Protein AF-A0A330GD34-F1 (afdb_monomer_lite)

Foldseek 3Di:
DDPVVVVVVVVVVVVVVVVVVVVVVVVVVVVVVVVVVVVVVVVVVVVVVVVVVVVVVVVVVVVVVVVVVVVVVVVVVVVVVQVVLLVVLVVVLVVLVVLLVLLVVLLVLLLVLLVVLLVLLLVVLVDDDPDDDDPVNVCVSVVVSVVSVVVSVVSLVVNLVSFDPVDPLSVVLNVLSVQLVVLSVCSPVVVHPDRSVVSVVSNVVSSVVNVVSSVVVSVVSVVVSVCSNPDRPVPVVVDDDDPDDDD

pLDDT: mean 84.54, std 13.35, range [36.56, 98.06]

Radius of gyration: 53.12 Å; chains: 1; bounding box: 122×31×152 Å

Sequence (247 aa):
MSPDDVAAIQRIVHDAMQNTEFINKVWIAGAAVVVSVFAALVASFTQMLVARSQRKTQLRLAAQLELQQKQALSEQLSMQELASRRIANANVSAKRQIWIDELRKDIARYLSLWQEICYRWDAIVSEPRTEEISDQALNAFKQPIAEMRLEALELQLRIELRLNMTEVDHQELKNLMKELETSTILFQRTASSLPPADIQKVFGTIKQQLIAKSQKILKDEWERVKKESYADPSVTTSSKPTSRSAA

Structure (mmCIF, N/CA/C/O backbone):
data_AF-A0A330GD34-F1
#
_entry.id   AF-A0A330GD34-F1
#
loop_
_atom_site.group_PDB
_atom_site.id
_atom_site.type_symbol
_atom_site.label_atom_id
_atom_site.label_alt_id
_atom_site.label_comp_id
_atom_site.label_asym_id
_atom_site.label_entity_id
_atom_site.label_seq_id
_atom_site.pdbx_PDB_ins_code
_atom_site.Cartn_x
_atom_site.Cartn_y
_atom_site.Cartn_z
_atom_site.occupancy
_atom_site.B_iso_or_equiv
_atom_site.auth_seq_id
_atom_site.auth_comp_id
_atom_site.auth_asym_id
_atom_site.auth_atom_id
_atom_site.pdbx_PDB_model_num
ATOM 1 N N . MET A 1 1 ? 93.914 13.184 -106.184 1.00 50.25 1 MET A N 1
ATOM 2 C CA . MET A 1 1 ? 92.928 13.614 -105.174 1.00 50.25 1 MET A CA 1
ATOM 3 C C . MET A 1 1 ? 93.363 14.994 -104.725 1.00 50.25 1 MET A C 1
ATOM 5 O O . MET A 1 1 ? 94.496 15.104 -104.266 1.00 50.25 1 MET A O 1
ATOM 9 N N . SER A 1 2 ? 92.574 16.039 -104.989 1.00 55.56 2 SER A N 1
ATOM 10 C CA . SER A 1 2 ? 92.932 17.374 -104.502 1.00 55.56 2 SER A CA 1
ATOM 11 C C . SER A 1 2 ? 92.728 17.419 -102.975 1.00 55.56 2 SER A C 1
ATOM 13 O O . SER A 1 2 ? 91.882 16.679 -102.461 1.00 55.56 2 SER A O 1
ATOM 15 N N . PRO A 1 3 ? 93.503 18.218 -102.221 1.00 63.69 3 PRO A N 1
ATOM 16 C CA . PRO A 1 3 ? 93.334 18.354 -100.770 1.00 63.69 3 PRO A CA 1
ATOM 17 C C . PRO A 1 3 ? 91.914 18.787 -100.371 1.00 63.69 3 PRO A C 1
ATOM 19 O O . PRO A 1 3 ? 91.412 18.381 -99.322 1.00 63.69 3 PRO A O 1
ATOM 22 N N . ASP A 1 4 ? 91.249 19.539 -101.248 1.00 65.38 4 ASP A N 1
ATOM 23 C CA . ASP A 1 4 ? 89.886 20.028 -101.052 1.00 65.38 4 ASP A CA 1
ATOM 24 C C . ASP A 1 4 ? 88.834 18.911 -101.181 1.00 65.38 4 ASP A C 1
ATOM 26 O O . ASP A 1 4 ? 87.856 18.903 -100.432 1.00 65.38 4 ASP A O 1
ATOM 30 N N . ASP A 1 5 ? 89.067 17.903 -102.032 1.00 63.06 5 ASP A N 1
ATOM 31 C CA . ASP A 1 5 ? 88.164 16.748 -102.180 1.00 63.06 5 ASP A CA 1
ATOM 32 C C . ASP A 1 5 ? 88.179 15.847 -100.937 1.00 63.06 5 ASP A C 1
ATOM 34 O O . ASP A 1 5 ? 87.145 15.328 -100.515 1.00 63.06 5 ASP A O 1
ATOM 38 N N . VAL A 1 6 ? 89.351 15.663 -100.318 1.00 69.56 6 VAL A N 1
ATOM 39 C CA . VAL A 1 6 ? 89.493 14.844 -99.100 1.00 69.56 6 VAL A CA 1
ATOM 40 C C . VAL A 1 6 ? 88.831 15.541 -97.910 1.00 69.56 6 VAL A C 1
ATOM 42 O O . VAL A 1 6 ? 88.134 14.889 -97.132 1.00 69.56 6 VAL A O 1
ATOM 45 N N . ALA A 1 7 ? 88.976 16.865 -97.803 1.00 71.75 7 ALA A N 1
ATOM 46 C CA . ALA A 1 7 ? 88.297 17.665 -96.787 1.00 71.75 7 ALA A CA 1
ATOM 47 C C . ALA A 1 7 ? 86.770 17.685 -96.989 1.00 71.75 7 ALA A C 1
ATOM 49 O O . ALA A 1 7 ? 86.020 17.610 -96.013 1.00 71.75 7 ALA A O 1
ATOM 50 N N . ALA A 1 8 ? 86.295 17.731 -98.238 1.00 69.75 8 ALA A N 1
ATOM 51 C CA . ALA A 1 8 ? 84.872 17.641 -98.559 1.00 69.75 8 ALA A CA 1
ATOM 52 C C . ALA A 1 8 ? 84.288 16.268 -98.186 1.00 69.75 8 ALA A C 1
ATOM 54 O O . ALA A 1 8 ? 83.249 16.204 -97.531 1.00 69.75 8 ALA A O 1
ATOM 55 N N . ILE A 1 9 ? 84.978 15.172 -98.516 1.00 69.25 9 ILE A N 1
ATOM 56 C CA . ILE A 1 9 ? 84.548 13.811 -98.157 1.00 69.25 9 ILE A CA 1
ATOM 57 C C . ILE A 1 9 ? 84.565 13.610 -96.636 1.00 69.25 9 ILE A C 1
ATOM 59 O O . ILE A 1 9 ? 83.620 13.048 -96.088 1.00 69.25 9 ILE A O 1
ATOM 63 N N . GLN A 1 10 ? 85.589 14.102 -95.930 1.00 73.06 10 GLN A N 1
ATOM 64 C CA . GLN A 1 10 ? 85.639 14.025 -94.466 1.00 73.06 10 GLN A CA 1
ATOM 65 C C . GLN A 1 10 ? 84.502 14.805 -93.801 1.00 73.06 10 GLN A C 1
ATOM 67 O O . GLN A 1 10 ? 83.922 14.303 -92.842 1.00 73.06 10 GLN A O 1
ATOM 72 N N . ARG A 1 11 ? 84.136 15.984 -94.323 1.00 72.88 11 ARG A N 1
ATOM 73 C CA . ARG A 1 11 ? 82.963 16.733 -93.842 1.00 72.88 11 ARG A CA 1
ATOM 74 C C . ARG A 1 11 ? 81.664 15.982 -94.106 1.00 72.88 11 ARG A C 1
ATOM 76 O O . ARG A 1 11 ? 80.880 15.829 -93.184 1.00 72.88 11 ARG A O 1
ATOM 83 N N . ILE A 1 12 ? 81.477 15.430 -95.306 1.00 72.44 12 ILE A N 1
ATOM 84 C CA . ILE A 1 12 ? 80.273 14.656 -95.652 1.00 72.44 12 ILE A CA 1
ATOM 85 C C . ILE A 1 12 ? 80.133 13.418 -94.759 1.00 72.44 12 ILE A C 1
ATOM 87 O O . ILE A 1 12 ? 79.039 13.120 -94.291 1.00 72.44 12 ILE A O 1
ATOM 91 N N . VAL A 1 13 ? 81.227 12.699 -94.492 1.00 72.62 13 VAL A N 1
ATOM 92 C CA . VAL A 1 13 ? 81.216 11.522 -93.609 1.00 72.62 13 VAL A CA 1
ATOM 93 C C . VAL A 1 13 ? 80.979 11.924 -92.153 1.00 72.62 13 VAL A C 1
ATOM 95 O O . VAL A 1 13 ? 80.220 11.250 -91.460 1.00 72.62 13 VAL A O 1
ATOM 98 N N . HIS A 1 14 ? 81.578 13.021 -91.684 1.00 74.94 14 HIS A N 1
ATOM 99 C CA . HIS A 1 14 ? 81.358 13.525 -90.328 1.00 74.94 14 HIS A CA 1
ATOM 100 C C . HIS A 1 14 ? 79.915 14.007 -90.125 1.00 74.94 14 HIS A C 1
ATOM 102 O O . HIS A 1 14 ? 79.283 13.617 -89.145 1.00 74.94 14 HIS A O 1
ATOM 108 N N . ASP A 1 15 ? 79.363 14.752 -91.085 1.00 71.75 15 ASP A N 1
ATOM 109 C CA . ASP A 1 15 ? 77.968 15.196 -91.091 1.00 71.75 15 ASP A CA 1
ATOM 110 C C . ASP A 1 15 ? 77.010 14.002 -91.191 1.00 71.75 15 ASP A C 1
ATOM 112 O O . ASP A 1 15 ? 75.987 13.968 -90.511 1.00 71.75 15 ASP A O 1
ATOM 116 N N . ALA A 1 16 ? 77.344 12.976 -91.982 1.00 67.75 16 ALA A N 1
ATOM 117 C CA . ALA A 1 16 ? 76.561 11.745 -92.063 1.00 67.75 16 ALA A CA 1
ATOM 118 C C . ALA A 1 16 ? 76.584 10.960 -90.742 1.00 67.75 16 ALA A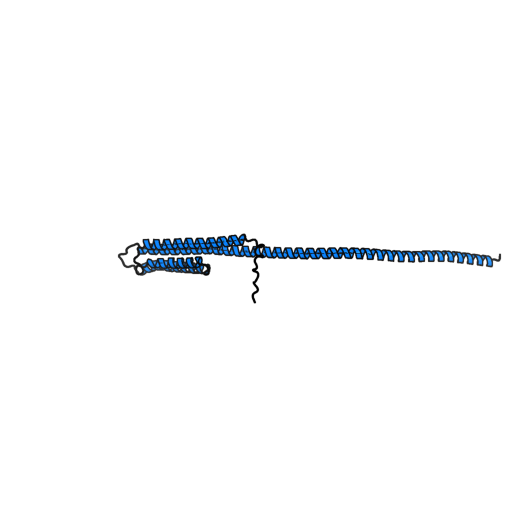 C 1
ATOM 120 O O . ALA A 1 16 ? 75.527 10.524 -90.288 1.00 67.75 16 ALA A O 1
ATOM 121 N N . MET A 1 17 ? 77.749 10.826 -90.094 1.00 70.81 17 MET A N 1
ATOM 122 C CA . MET A 1 17 ? 77.881 10.154 -88.795 1.00 70.81 17 MET A CA 1
ATOM 123 C C . MET A 1 17 ? 77.144 10.912 -87.684 1.00 70.81 17 MET A C 1
ATOM 125 O O . MET A 1 17 ? 76.386 10.298 -86.927 1.00 70.81 17 MET A O 1
ATOM 129 N N . GLN A 1 18 ? 77.295 12.239 -87.617 1.00 73.00 18 GLN A N 1
ATOM 130 C CA . GLN A 1 18 ? 76.560 13.084 -86.672 1.00 73.00 18 GLN A CA 1
ATOM 131 C C . GLN A 1 18 ? 75.051 13.033 -86.921 1.00 73.00 18 GLN A C 1
ATOM 133 O O . GLN A 1 18 ? 74.285 12.914 -85.965 1.00 73.00 18 GLN A O 1
ATOM 138 N N . ASN A 1 19 ? 74.614 13.028 -88.184 1.00 71.69 19 ASN A N 1
ATOM 139 C CA . ASN A 1 19 ? 73.207 12.849 -88.529 1.00 71.69 19 ASN A CA 1
ATOM 140 C C . ASN A 1 19 ? 72.691 11.471 -88.108 1.00 71.69 19 ASN A C 1
ATOM 142 O O . ASN A 1 19 ? 71.609 11.395 -87.536 1.00 71.69 19 ASN A O 1
ATOM 146 N N . THR A 1 20 ? 73.445 10.382 -88.298 1.00 70.69 20 THR A N 1
ATOM 147 C CA . THR A 1 20 ? 73.019 9.054 -87.818 1.00 70.69 20 THR A CA 1
ATOM 148 C C . THR A 1 20 ? 72.949 8.958 -86.295 1.00 70.69 20 THR A C 1
ATOM 150 O O . THR A 1 20 ? 72.000 8.373 -85.773 1.00 70.69 20 THR A O 1
ATOM 153 N N . GLU A 1 21 ? 73.888 9.562 -85.559 1.00 73.75 21 GLU A N 1
ATOM 154 C CA . GLU A 1 21 ? 73.805 9.624 -84.096 1.00 73.75 21 GLU A CA 1
ATOM 155 C C . GLU A 1 21 ? 72.622 10.469 -83.620 1.00 73.75 21 GLU A C 1
ATOM 157 O O . GLU A 1 21 ? 71.934 10.084 -82.673 1.00 73.75 21 GLU A O 1
ATOM 162 N N . PHE A 1 22 ? 72.375 11.610 -84.266 1.00 74.38 22 PHE A N 1
ATOM 163 C CA . PHE A 1 22 ? 71.252 12.483 -83.953 1.00 74.38 22 PHE A CA 1
ATOM 164 C C . PHE A 1 22 ? 69.919 11.783 -84.237 1.00 74.38 22 PHE A C 1
ATOM 166 O O . PHE A 1 22 ? 69.049 11.754 -83.370 1.00 74.38 22 PHE A O 1
ATOM 173 N N . ILE A 1 23 ? 69.787 11.129 -85.395 1.00 74.19 23 ILE A N 1
ATOM 174 C CA . ILE A 1 23 ? 68.599 10.352 -85.772 1.00 74.19 23 ILE A CA 1
ATOM 175 C C . ILE A 1 23 ? 68.354 9.220 -84.772 1.00 74.19 23 ILE A C 1
ATOM 177 O O . ILE A 1 23 ? 67.219 9.044 -84.336 1.00 74.19 23 ILE A O 1
ATOM 181 N N . ASN A 1 24 ? 69.393 8.489 -84.353 1.00 75.75 24 ASN A N 1
ATOM 182 C CA . ASN A 1 24 ? 69.245 7.404 -83.384 1.00 75.75 24 ASN A CA 1
ATOM 183 C C . ASN A 1 24 ? 68.858 7.929 -81.987 1.00 75.75 24 ASN A C 1
ATOM 185 O O . ASN A 1 24 ? 67.937 7.407 -81.362 1.00 75.75 24 ASN A O 1
ATOM 189 N N . LYS A 1 25 ? 69.484 9.018 -81.511 1.00 78.19 25 LYS A N 1
ATOM 190 C CA . LYS A 1 25 ? 69.135 9.664 -80.229 1.00 78.19 25 LYS A CA 1
ATOM 191 C C . LYS A 1 25 ? 67.702 10.205 -80.235 1.00 78.19 25 LYS A C 1
ATOM 193 O O . LYS A 1 25 ? 66.988 10.020 -79.252 1.00 78.19 25 LYS A O 1
ATOM 198 N N . VAL A 1 26 ? 67.259 10.815 -81.337 1.00 79.75 26 VAL A N 1
ATOM 199 C CA . VAL A 1 26 ? 65.884 11.313 -81.508 1.00 79.75 26 VAL A CA 1
ATOM 200 C C . VAL A 1 26 ? 64.879 10.163 -81.580 1.00 79.75 26 VAL A C 1
ATOM 202 O O . VAL A 1 26 ? 63.827 10.252 -80.953 1.00 79.75 26 VAL A O 1
ATOM 205 N N . TRP A 1 27 ? 65.199 9.060 -82.263 1.00 79.50 27 TRP A N 1
ATOM 206 C CA . TRP A 1 27 ? 64.343 7.868 -82.294 1.00 79.50 27 TRP A CA 1
ATOM 207 C C . TRP A 1 27 ? 64.209 7.208 -80.922 1.00 79.50 27 TRP A C 1
ATOM 209 O O . TRP A 1 27 ? 63.098 6.884 -80.511 1.00 79.50 27 TRP A O 1
ATOM 219 N N . ILE A 1 28 ? 65.314 7.044 -80.190 1.00 80.38 28 ILE A N 1
ATOM 220 C CA . ILE A 1 28 ? 65.312 6.478 -78.834 1.00 80.38 28 ILE A CA 1
ATOM 221 C C . ILE A 1 28 ? 64.531 7.389 -77.878 1.00 80.38 28 ILE A C 1
ATOM 223 O O . ILE A 1 28 ? 63.689 6.905 -77.122 1.00 80.38 28 ILE A O 1
ATOM 227 N N . ALA A 1 29 ? 64.755 8.706 -77.937 1.00 78.25 29 ALA A N 1
ATOM 228 C CA . ALA A 1 29 ? 64.016 9.675 -77.132 1.00 78.25 29 ALA A CA 1
ATOM 229 C C . ALA A 1 29 ? 62.517 9.684 -77.483 1.00 78.25 29 ALA A C 1
ATOM 231 O O . ALA A 1 29 ? 61.675 9.655 -76.587 1.00 78.25 29 ALA A O 1
ATOM 232 N N . GLY A 1 30 ? 62.173 9.650 -78.774 1.00 79.06 30 GLY A N 1
ATOM 233 C CA . GLY A 1 30 ? 60.794 9.571 -79.255 1.00 79.06 30 GLY A CA 1
ATOM 234 C C . GLY A 1 30 ? 60.093 8.286 -78.812 1.00 79.06 30 GLY A C 1
ATOM 235 O O . GLY A 1 30 ? 58.983 8.338 -78.285 1.00 79.06 30 GLY A O 1
ATOM 236 N N . ALA A 1 31 ? 60.762 7.137 -78.933 1.00 80.50 31 ALA A N 1
ATOM 237 C CA . ALA A 1 31 ? 60.246 5.853 -78.470 1.00 80.50 31 ALA A CA 1
ATOM 238 C C . ALA A 1 31 ? 60.043 5.830 -76.944 1.00 80.50 31 ALA A C 1
ATOM 240 O O . ALA A 1 31 ? 59.006 5.364 -76.473 1.00 80.50 31 ALA A O 1
ATOM 241 N N . ALA A 1 32 ? 60.977 6.386 -76.164 1.00 80.44 32 ALA A N 1
ATOM 242 C CA . ALA A 1 32 ? 60.859 6.473 -74.708 1.00 80.44 32 ALA A CA 1
ATOM 243 C C . ALA A 1 32 ? 59.668 7.343 -74.263 1.00 80.44 32 ALA A C 1
ATOM 245 O O . ALA A 1 32 ? 58.942 6.975 -73.334 1.00 80.44 32 ALA A O 1
ATOM 246 N N . VAL A 1 33 ? 59.416 8.466 -74.943 1.00 82.81 33 VAL A N 1
ATOM 247 C CA . VAL A 1 33 ? 58.234 9.306 -74.683 1.00 82.81 33 VAL A CA 1
ATOM 248 C C . VAL A 1 33 ? 56.947 8.546 -75.015 1.00 82.81 33 VAL A C 1
ATOM 250 O O . VAL A 1 33 ? 56.025 8.528 -74.206 1.00 82.81 33 VAL A O 1
ATOM 253 N N . VAL A 1 34 ? 56.885 7.845 -76.150 1.00 83.69 34 VAL A N 1
ATOM 254 C CA . VAL A 1 34 ? 55.688 7.071 -76.527 1.00 83.69 34 VAL A CA 1
ATOM 255 C C . VAL A 1 34 ? 55.410 5.940 -75.529 1.00 83.69 34 VAL A C 1
ATOM 257 O O . VAL A 1 34 ? 54.272 5.775 -75.087 1.00 83.69 34 VAL A O 1
ATOM 260 N N . VAL A 1 35 ? 56.439 5.191 -75.119 1.00 84.62 35 VAL A N 1
ATOM 261 C CA . VAL A 1 35 ? 56.301 4.086 -74.155 1.00 84.62 35 VAL A CA 1
ATOM 262 C C . VAL A 1 35 ? 55.905 4.595 -72.769 1.00 84.62 35 VAL A C 1
ATOM 264 O O . VAL A 1 35 ? 55.033 4.004 -72.136 1.00 84.62 35 VAL A O 1
ATOM 267 N N . SER A 1 36 ? 56.491 5.697 -72.296 1.00 83.00 36 SER A N 1
ATOM 268 C CA . SER A 1 36 ? 56.140 6.277 -70.990 1.00 83.00 36 SER A CA 1
ATOM 269 C C . SER A 1 36 ? 54.712 6.828 -70.958 1.00 83.00 36 SER A C 1
ATOM 271 O O . SER A 1 36 ? 53.990 6.578 -69.991 1.00 83.00 36 SER A O 1
ATOM 273 N N . VAL A 1 37 ? 54.259 7.489 -72.029 1.00 86.12 37 VAL A N 1
ATOM 274 C CA . VAL A 1 37 ? 52.866 7.944 -72.165 1.00 86.12 37 VAL A CA 1
ATOM 275 C C . VAL A 1 37 ? 51.908 6.752 -72.194 1.00 86.12 37 VAL A C 1
ATOM 277 O O . VAL A 1 37 ? 50.896 6.756 -71.494 1.00 86.12 37 VAL A O 1
ATOM 280 N N . PHE A 1 38 ? 52.236 5.699 -72.944 1.00 87.81 38 PHE A N 1
ATOM 281 C CA . PHE A 1 38 ? 51.411 4.495 -73.005 1.00 87.81 38 PHE A CA 1
ATOM 282 C C . PHE A 1 38 ? 51.337 3.772 -71.651 1.00 87.81 38 PHE A C 1
ATOM 284 O O . PHE A 1 38 ? 50.249 3.420 -71.193 1.00 87.81 38 PHE A O 1
ATOM 291 N N . ALA A 1 39 ? 52.469 3.614 -70.960 1.00 84.38 39 ALA A N 1
ATOM 292 C CA . ALA A 1 39 ? 52.521 3.031 -69.622 1.00 84.38 39 ALA A CA 1
ATOM 293 C C . ALA A 1 39 ? 51.703 3.850 -68.609 1.00 84.38 39 ALA A C 1
ATOM 295 O O . ALA A 1 39 ? 50.962 3.271 -67.813 1.00 84.38 39 ALA A O 1
ATOM 296 N N . ALA A 1 40 ? 51.770 5.184 -68.673 1.00 85.38 40 ALA A N 1
ATOM 297 C CA . ALA A 1 40 ? 50.971 6.068 -67.828 1.00 85.38 40 ALA A CA 1
ATOM 298 C C . ALA A 1 40 ? 49.461 5.922 -68.091 1.00 85.38 40 ALA A C 1
ATOM 300 O O . ALA A 1 40 ? 48.676 5.871 -67.143 1.00 85.38 40 ALA A O 1
ATOM 301 N N . LEU A 1 41 ? 49.046 5.788 -69.357 1.00 88.31 41 LEU A N 1
ATOM 302 C CA . LEU A 1 41 ? 47.643 5.565 -69.725 1.00 88.31 41 LEU A CA 1
ATOM 303 C C . LEU A 1 41 ? 47.120 4.215 -69.213 1.00 88.31 41 LEU A C 1
ATOM 305 O O . LEU A 1 41 ? 46.039 4.157 -68.624 1.00 88.31 41 LEU A O 1
ATOM 309 N N . VAL A 1 42 ? 47.897 3.139 -69.369 1.00 87.75 42 VAL A N 1
ATOM 310 C CA . VAL A 1 42 ? 47.532 1.800 -68.872 1.00 87.75 42 VAL A CA 1
ATOM 311 C C . VAL A 1 42 ? 47.490 1.772 -67.338 1.00 87.75 42 VAL A C 1
ATOM 313 O O . VAL A 1 42 ? 46.544 1.237 -66.750 1.00 87.75 42 VAL A O 1
ATOM 316 N N . ALA A 1 43 ? 48.463 2.395 -66.669 1.00 84.12 43 ALA A N 1
ATOM 317 C CA . ALA A 1 43 ? 48.486 2.507 -65.212 1.00 84.12 43 ALA A CA 1
ATOM 318 C C . ALA A 1 43 ? 47.282 3.308 -64.684 1.00 84.12 43 ALA A C 1
ATOM 320 O O . ALA A 1 43 ? 46.605 2.872 -63.756 1.00 84.12 43 ALA A O 1
ATOM 321 N N . SER A 1 44 ? 46.944 4.433 -65.317 1.00 87.31 44 SER A N 1
ATOM 322 C CA . SER A 1 44 ? 45.769 5.232 -64.947 1.00 87.31 44 SER A CA 1
ATOM 323 C C . SER A 1 44 ? 44.460 4.457 -65.142 1.00 87.31 44 SER A C 1
ATOM 325 O O . SER A 1 44 ? 43.583 4.470 -64.274 1.00 87.31 44 SER A O 1
ATOM 327 N N . PHE A 1 45 ? 44.338 3.710 -66.243 1.00 88.12 45 PHE A N 1
ATOM 328 C CA . PHE A 1 45 ? 43.147 2.913 -66.532 1.00 88.12 45 PHE A CA 1
ATOM 329 C C . PHE A 1 45 ? 42.958 1.759 -65.536 1.00 88.12 45 PHE A C 1
ATOM 331 O O . PHE A 1 45 ? 41.859 1.549 -65.017 1.00 88.12 45 PHE A O 1
ATOM 338 N N . THR A 1 46 ? 44.036 1.043 -65.208 1.00 83.94 46 THR A N 1
ATOM 339 C CA . THR A 1 46 ? 44.012 -0.032 -64.201 1.00 83.94 46 THR A CA 1
ATOM 340 C C . THR A 1 46 ? 43.694 0.505 -62.805 1.00 83.94 46 THR A C 1
ATOM 342 O O . THR A 1 46 ? 42.823 -0.048 -62.128 1.00 83.94 46 THR A O 1
ATOM 345 N N . GLN A 1 47 ? 44.290 1.633 -62.402 1.00 86.25 47 GLN A N 1
ATOM 346 C CA . GLN A 1 47 ? 43.955 2.324 -61.153 1.00 86.25 47 GLN A CA 1
ATOM 347 C C . GLN A 1 47 ? 42.484 2.757 -61.112 1.00 86.25 47 GLN A C 1
ATOM 349 O O . GLN A 1 47 ? 41.815 2.552 -60.099 1.00 86.25 47 GLN A O 1
ATOM 354 N N . MET A 1 48 ? 41.936 3.281 -62.215 1.00 85.31 48 MET A N 1
ATOM 355 C CA . MET A 1 48 ? 40.524 3.666 -62.297 1.00 85.31 48 MET A CA 1
ATOM 356 C C . MET A 1 48 ? 39.585 2.460 -62.135 1.00 85.31 48 MET A C 1
ATOM 358 O O . MET A 1 48 ? 38.570 2.560 -61.440 1.00 85.31 48 MET A O 1
ATOM 362 N N . LEU A 1 49 ? 39.897 1.319 -62.755 1.00 85.31 49 LEU A N 1
ATOM 363 C CA . LEU A 1 49 ? 39.082 0.106 -62.632 1.00 85.31 49 LEU A CA 1
ATOM 364 C C . LEU A 1 49 ? 39.122 -0.474 -61.213 1.00 85.31 49 LEU A C 1
ATOM 366 O O . LEU A 1 49 ? 38.067 -0.793 -60.655 1.00 85.31 49 LEU A O 1
ATOM 370 N N . VAL A 1 50 ? 40.309 -0.550 -60.605 1.00 87.31 50 VAL A N 1
ATOM 371 C CA . VAL A 1 50 ? 40.474 -1.004 -59.216 1.00 87.31 50 VAL A CA 1
ATOM 372 C C . VAL A 1 50 ? 39.740 -0.066 -58.255 1.00 87.31 50 VAL A C 1
ATOM 374 O O . VAL A 1 50 ? 38.957 -0.542 -57.433 1.00 87.31 50 VAL A O 1
ATOM 377 N N . ALA A 1 51 ? 39.877 1.253 -58.418 1.00 87.25 51 ALA A N 1
ATOM 378 C CA . ALA A 1 51 ? 39.172 2.244 -57.605 1.00 87.25 51 ALA A CA 1
ATOM 379 C C . ALA A 1 51 ? 37.644 2.138 -57.742 1.00 87.25 51 ALA A C 1
ATOM 381 O O . ALA A 1 51 ? 36.919 2.242 -56.753 1.00 87.25 51 ALA A O 1
ATOM 382 N N . ARG A 1 52 ? 37.117 1.875 -58.948 1.00 86.50 52 ARG A N 1
ATOM 383 C CA . ARG A 1 52 ? 35.674 1.645 -59.154 1.00 86.50 52 ARG A CA 1
ATOM 384 C C . ARG A 1 52 ? 35.187 0.367 -58.476 1.00 86.50 52 ARG A C 1
ATOM 386 O O . ARG A 1 52 ? 34.097 0.370 -57.902 1.00 86.50 52 ARG A O 1
ATOM 393 N N . SER A 1 53 ? 35.970 -0.708 -58.541 1.00 85.38 53 SER A N 1
ATOM 394 C CA . SER A 1 53 ? 35.655 -1.967 -57.859 1.00 85.38 53 SER A CA 1
ATOM 395 C C . SER A 1 53 ? 35.645 -1.785 -56.336 1.00 85.38 53 SER A C 1
ATOM 397 O O . SER A 1 53 ? 34.653 -2.103 -55.679 1.00 85.38 53 SER A O 1
ATOM 399 N N . GLN A 1 54 ? 36.688 -1.152 -55.789 1.00 84.44 54 GLN A N 1
ATOM 400 C CA . GLN A 1 54 ? 36.805 -0.826 -54.365 1.00 84.44 54 GLN A CA 1
ATOM 401 C C . GLN A 1 54 ? 35.701 0.121 -53.887 1.00 84.44 54 GLN A C 1
ATOM 403 O O . GLN A 1 54 ? 35.144 -0.068 -52.812 1.00 84.44 54 GLN A O 1
ATOM 408 N N . ARG A 1 55 ? 35.305 1.108 -54.696 1.00 85.81 55 ARG A N 1
ATOM 409 C CA . ARG A 1 55 ? 34.185 1.998 -54.361 1.00 85.81 55 ARG A CA 1
ATOM 410 C C . ARG A 1 55 ? 32.876 1.224 -54.211 1.00 85.81 55 ARG A C 1
ATOM 412 O O . ARG A 1 55 ? 32.102 1.510 -53.305 1.00 85.81 55 ARG A O 1
ATOM 419 N N . LYS A 1 56 ? 32.622 0.223 -55.063 1.00 86.25 56 LYS A N 1
ATOM 420 C CA . LYS A 1 56 ? 31.424 -0.626 -54.939 1.00 86.25 56 LYS A CA 1
ATOM 421 C C . LYS A 1 56 ? 31.445 -1.463 -53.661 1.00 86.25 56 LYS A C 1
ATOM 423 O O . LYS A 1 56 ? 30.403 -1.593 -53.022 1.00 86.25 56 LYS A O 1
ATOM 428 N N . THR A 1 57 ? 32.592 -2.026 -53.280 1.00 85.62 57 THR A N 1
ATOM 429 C CA . THR A 1 57 ? 32.699 -2.803 -52.036 1.00 85.62 57 THR A CA 1
ATOM 430 C C . THR A 1 57 ? 32.595 -1.908 -50.803 1.00 85.62 57 THR A C 1
ATOM 432 O O . THR A 1 57 ? 31.839 -2.238 -49.895 1.00 85.62 57 THR A O 1
ATOM 435 N N . GLN A 1 58 ? 33.236 -0.737 -50.806 1.00 85.12 58 GLN A N 1
ATOM 436 C CA . GLN A 1 58 ? 33.122 0.256 -49.733 1.00 85.12 58 GLN A CA 1
ATOM 437 C C . GLN A 1 58 ? 31.684 0.750 -49.543 1.00 85.12 58 GLN A C 1
ATOM 439 O O . GLN A 1 58 ? 31.223 0.832 -48.411 1.00 85.12 58 GLN A O 1
ATOM 444 N N . LEU A 1 59 ? 30.945 1.014 -50.625 1.00 88.56 59 LEU A N 1
ATOM 445 C CA . LEU A 1 59 ? 29.535 1.414 -50.536 1.00 88.56 59 LEU A CA 1
ATOM 446 C C . LEU A 1 59 ? 28.654 0.312 -49.935 1.00 88.56 59 LEU A C 1
ATOM 448 O O . LEU A 1 59 ? 27.779 0.603 -49.126 1.00 88.56 59 LEU A O 1
ATOM 452 N N . ARG A 1 60 ? 28.889 -0.955 -50.303 1.00 88.81 60 ARG A N 1
ATOM 453 C CA . ARG A 1 60 ? 28.159 -2.092 -49.719 1.00 88.81 60 ARG A CA 1
ATOM 454 C C . ARG A 1 60 ? 28.460 -2.255 -48.232 1.00 88.81 60 ARG A C 1
ATOM 456 O O . ARG A 1 60 ? 27.530 -2.452 -47.460 1.00 88.81 60 ARG A O 1
ATOM 463 N N . LEU A 1 61 ? 29.728 -2.134 -47.842 1.00 89.44 61 LEU A N 1
ATOM 464 C CA . LEU A 1 61 ? 30.134 -2.178 -46.437 1.00 89.44 61 LEU A CA 1
ATOM 465 C C . LEU A 1 61 ? 29.537 -1.008 -45.650 1.00 89.44 61 LEU A C 1
ATOM 467 O O . LEU A 1 61 ? 28.999 -1.223 -44.574 1.00 89.44 61 LEU A O 1
ATOM 471 N N . ALA A 1 62 ? 29.552 0.206 -46.204 1.00 88.75 62 ALA A N 1
ATOM 472 C CA . ALA A 1 62 ? 28.936 1.373 -45.578 1.00 88.75 62 ALA A CA 1
ATOM 473 C C . ALA A 1 62 ? 27.425 1.180 -45.367 1.00 88.75 62 ALA A C 1
ATOM 475 O O . ALA A 1 62 ? 26.929 1.429 -44.274 1.00 88.75 62 ALA A O 1
ATOM 476 N N . ALA A 1 63 ? 26.710 0.660 -46.371 1.00 91.88 63 ALA A N 1
ATOM 477 C CA . ALA A 1 63 ? 25.283 0.360 -46.251 1.00 91.88 63 ALA A CA 1
ATOM 478 C C . ALA A 1 63 ? 24.995 -0.738 -45.208 1.00 91.88 63 ALA A C 1
ATOM 480 O O . ALA A 1 63 ? 24.021 -0.645 -44.463 1.00 91.88 63 ALA A O 1
ATOM 481 N N . GLN A 1 64 ? 25.846 -1.767 -45.125 1.00 91.88 64 GLN A N 1
ATOM 482 C CA . GLN A 1 64 ? 25.736 -2.809 -44.098 1.00 91.88 64 GLN A CA 1
ATOM 483 C C . GLN A 1 64 ? 25.991 -2.258 -42.693 1.00 91.88 64 GLN A C 1
ATOM 485 O O . GLN A 1 64 ? 25.228 -2.562 -41.780 1.00 91.88 64 GLN A O 1
ATOM 490 N N . LEU A 1 65 ? 27.019 -1.423 -42.527 1.00 90.62 65 LEU A N 1
ATOM 491 C CA . LEU A 1 65 ? 27.331 -0.772 -41.256 1.00 90.62 65 LEU A CA 1
ATOM 492 C C . LEU A 1 65 ? 26.201 0.157 -40.811 1.00 90.62 65 LEU A C 1
ATOM 494 O O . LEU A 1 65 ? 25.824 0.131 -39.646 1.00 90.62 65 LEU A O 1
ATOM 498 N N . GLU A 1 66 ? 25.620 0.933 -41.727 1.00 92.19 66 GLU A N 1
ATOM 499 C CA . GLU A 1 66 ? 24.484 1.806 -41.421 1.00 92.19 66 GLU A CA 1
ATOM 500 C C . GLU A 1 66 ? 23.264 0.996 -40.958 1.00 92.19 66 GLU A C 1
ATOM 502 O O . GLU A 1 66 ? 22.608 1.352 -39.978 1.00 92.19 66 GLU A O 1
ATOM 507 N N . LEU A 1 67 ? 22.972 -0.124 -41.629 1.00 93.31 67 LEU A N 1
ATOM 508 C CA . LEU A 1 67 ? 21.873 -1.007 -41.245 1.00 93.31 67 LEU A CA 1
ATOM 509 C C . LEU A 1 67 ? 22.115 -1.646 -39.870 1.00 93.31 67 LEU A C 1
ATOM 511 O O . LEU A 1 67 ? 21.211 -1.647 -39.036 1.00 93.31 67 LEU A O 1
ATOM 515 N N . GLN A 1 68 ? 23.334 -2.120 -39.606 1.00 92.44 68 GLN A N 1
ATOM 516 C CA . GLN A 1 68 ? 23.717 -2.658 -38.298 1.00 92.44 68 GLN A CA 1
ATOM 517 C C . GLN A 1 68 ? 23.646 -1.597 -37.198 1.00 92.44 68 GLN A C 1
ATOM 519 O O . GLN A 1 68 ? 23.146 -1.880 -36.114 1.00 92.44 68 GLN A O 1
ATOM 524 N N . GLN A 1 69 ? 24.081 -0.365 -37.466 1.00 91.81 69 GLN A N 1
ATOM 525 C CA . GLN A 1 69 ? 23.961 0.740 -36.514 1.00 91.81 69 GLN A CA 1
ATOM 526 C C . GLN A 1 69 ? 22.501 1.064 -36.204 1.00 91.81 69 GLN A C 1
ATOM 528 O O . GLN A 1 69 ? 22.154 1.256 -35.042 1.00 91.81 69 GLN A O 1
ATOM 533 N N . LYS A 1 70 ? 21.629 1.087 -37.219 1.00 92.88 70 LYS A N 1
ATOM 534 C CA . LYS A 1 70 ? 20.187 1.296 -37.026 1.00 92.88 70 LYS A CA 1
ATOM 535 C C . LYS A 1 70 ? 19.562 0.184 -36.187 1.00 92.88 70 LYS A C 1
ATOM 537 O O . LYS A 1 70 ? 18.777 0.480 -35.289 1.00 92.88 70 LYS A O 1
ATOM 542 N N . GLN A 1 71 ? 19.932 -1.071 -36.445 1.00 93.31 71 GLN A N 1
ATOM 543 C CA . GLN A 1 71 ? 19.481 -2.217 -35.653 1.00 93.31 71 GLN A CA 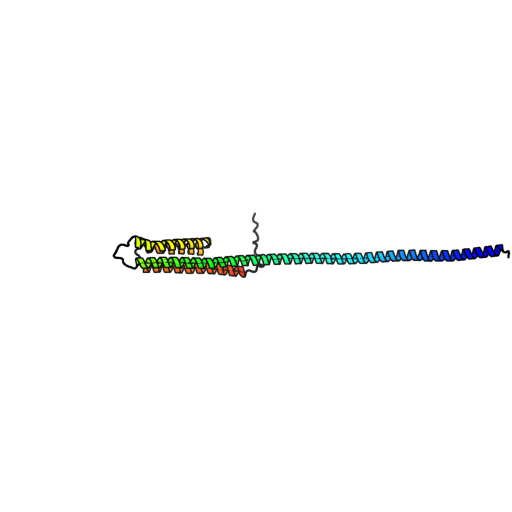1
ATOM 544 C C . GLN A 1 71 ? 19.965 -2.114 -34.204 1.00 93.31 71 GLN A C 1
ATOM 546 O O . GLN A 1 71 ? 19.137 -2.116 -33.297 1.00 93.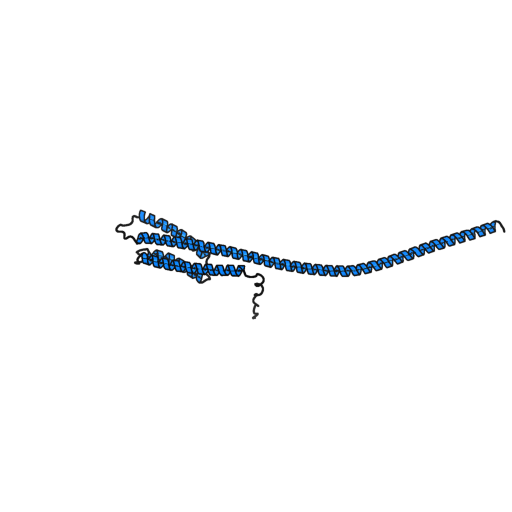31 71 GLN A O 1
ATOM 551 N N . ALA A 1 72 ? 21.263 -1.895 -33.988 1.00 91.12 72 ALA A N 1
ATOM 552 C CA . ALA A 1 72 ? 21.842 -1.736 -32.658 1.00 91.12 72 ALA A CA 1
ATOM 553 C C . ALA A 1 72 ? 21.210 -0.567 -31.883 1.00 91.12 72 ALA A C 1
ATOM 555 O O . ALA A 1 72 ? 20.910 -0.703 -30.701 1.00 91.12 72 ALA A O 1
ATOM 556 N N . LEU A 1 73 ? 20.946 0.564 -32.545 1.00 92.56 73 LEU A N 1
ATOM 557 C CA . LEU A 1 73 ? 20.259 1.700 -31.931 1.00 92.56 73 LEU A CA 1
ATOM 558 C C . LEU A 1 73 ? 18.819 1.340 -31.542 1.00 92.56 73 LEU A C 1
ATOM 560 O O . LEU A 1 73 ? 18.377 1.677 -30.447 1.00 92.56 73 LEU A O 1
ATOM 564 N N . SER A 1 74 ? 18.086 0.643 -32.414 1.00 91.38 74 SER A N 1
ATOM 565 C CA . SER A 1 74 ? 16.719 0.206 -32.113 1.00 91.38 74 SER A CA 1
ATOM 566 C C . SER A 1 74 ? 16.671 -0.782 -30.943 1.00 91.38 74 SER A C 1
ATOM 568 O O . SER A 1 74 ? 15.820 -0.652 -30.063 1.00 91.38 74 SER A O 1
ATOM 570 N N . GLU A 1 75 ? 17.633 -1.705 -30.874 1.00 91.25 75 GLU A N 1
ATOM 571 C CA . GLU A 1 75 ? 17.785 -2.642 -29.764 1.00 91.25 75 GLU A CA 1
ATOM 572 C C . GLU A 1 75 ? 18.118 -1.897 -28.468 1.00 91.25 75 GLU A C 1
ATOM 574 O O . GLU A 1 75 ? 17.459 -2.124 -27.454 1.00 91.25 75 GLU A O 1
ATOM 579 N N . GLN A 1 76 ? 19.049 -0.938 -28.506 1.00 90.00 76 GLN A N 1
ATOM 580 C CA . GLN A 1 76 ? 19.379 -0.091 -27.356 1.00 90.00 76 GLN A CA 1
ATOM 581 C C . GLN A 1 76 ? 18.169 0.698 -26.850 1.00 90.00 76 GLN A C 1
ATOM 583 O O . GLN A 1 76 ? 17.924 0.714 -25.645 1.00 90.00 76 GLN A O 1
ATOM 588 N N . LEU A 1 77 ? 17.383 1.304 -27.745 1.00 91.06 77 LEU A N 1
ATOM 589 C CA . LEU A 1 77 ? 16.163 2.024 -27.370 1.00 91.06 77 LEU A CA 1
ATOM 590 C C . LEU A 1 77 ? 15.133 1.087 -26.734 1.00 91.06 77 LEU A C 1
ATOM 592 O O . LEU A 1 77 ? 14.574 1.416 -25.689 1.00 91.06 77 LEU A O 1
ATOM 596 N N . SER A 1 78 ? 14.925 -0.100 -27.311 1.00 89.06 78 SER A N 1
ATOM 597 C CA . SER A 1 78 ? 14.005 -1.097 -26.751 1.00 89.06 78 SER A CA 1
ATOM 598 C C . SER A 1 78 ? 14.455 -1.583 -25.367 1.00 89.06 78 SER A C 1
ATOM 600 O O . SER A 1 78 ? 13.645 -1.709 -24.446 1.00 89.06 78 SER A O 1
ATOM 602 N N . MET A 1 79 ? 15.763 -1.778 -25.179 1.00 86.81 79 MET A N 1
ATOM 603 C CA . MET A 1 79 ? 16.357 -2.182 -23.910 1.00 86.81 79 MET A CA 1
ATOM 604 C C . MET A 1 79 ? 16.252 -1.061 -22.870 1.00 86.81 79 MET A C 1
ATOM 606 O O . MET A 1 79 ? 15.936 -1.330 -21.710 1.00 86.81 79 MET A O 1
ATOM 610 N N . GLN A 1 80 ? 16.459 0.193 -23.277 1.00 88.62 80 GLN A N 1
ATOM 611 C CA . GLN A 1 80 ? 16.296 1.365 -22.420 1.00 88.62 80 GLN A CA 1
ATOM 612 C C . GLN A 1 80 ? 14.838 1.549 -21.992 1.00 88.62 80 GLN A C 1
ATOM 614 O O . GLN A 1 80 ? 14.578 1.807 -20.816 1.00 88.62 80 GLN A O 1
ATOM 619 N N . GLU A 1 81 ? 13.880 1.392 -22.907 1.00 87.19 81 GLU A N 1
ATOM 620 C CA . GLU A 1 81 ? 12.454 1.464 -22.587 1.00 87.19 81 GLU A CA 1
ATOM 621 C C . GLU A 1 81 ? 12.068 0.373 -21.582 1.00 87.19 81 GLU A C 1
ATOM 623 O O . GLU A 1 81 ? 11.409 0.645 -20.576 1.00 87.19 81 GLU A O 1
ATOM 628 N N . LEU A 1 82 ? 12.534 -0.856 -21.804 1.00 87.00 82 LEU A N 1
ATOM 629 C CA . LEU A 1 82 ? 12.286 -1.976 -20.905 1.00 87.00 82 LEU A CA 1
ATOM 630 C C . LEU A 1 82 ? 12.910 -1.738 -19.521 1.00 87.00 82 LEU A C 1
ATOM 632 O O . LEU A 1 82 ? 12.251 -1.959 -18.503 1.00 87.00 82 LEU A O 1
ATOM 636 N N . ALA A 1 83 ? 14.146 -1.235 -19.463 1.00 85.31 83 ALA A N 1
ATOM 637 C CA . ALA A 1 83 ? 14.801 -0.857 -18.213 1.00 85.31 83 ALA A CA 1
ATOM 638 C C . ALA A 1 83 ? 14.035 0.258 -17.483 1.00 85.31 83 ALA A C 1
ATOM 640 O O . ALA A 1 83 ? 13.790 0.151 -16.282 1.00 85.31 83 ALA A O 1
ATOM 641 N N . SER A 1 84 ? 13.588 1.287 -18.208 1.00 85.62 84 SER A N 1
ATOM 642 C CA . SER A 1 84 ? 12.780 2.382 -17.662 1.00 85.62 84 SER A CA 1
ATOM 643 C C . SER A 1 84 ? 11.471 1.870 -17.055 1.00 85.62 84 SER A C 1
ATOM 645 O O . SER A 1 84 ? 11.151 2.201 -15.912 1.00 85.62 84 SER A O 1
ATOM 647 N N . ARG A 1 85 ? 10.757 0.981 -17.760 1.00 85.88 85 ARG A N 1
ATOM 648 C CA . ARG A 1 85 ? 9.532 0.338 -17.258 1.00 85.88 85 ARG A CA 1
ATOM 649 C C . ARG A 1 85 ? 9.788 -0.494 -16.003 1.00 85.88 85 ARG A C 1
ATOM 651 O O . ARG A 1 85 ? 9.016 -0.404 -15.053 1.00 85.88 85 ARG A O 1
ATOM 658 N N . ARG A 1 86 ? 10.884 -1.262 -15.956 1.00 85.88 86 ARG A N 1
ATOM 659 C CA . ARG A 1 86 ? 11.271 -2.023 -14.752 1.00 85.88 86 ARG A CA 1
ATOM 660 C C . ARG A 1 86 ? 11.518 -1.106 -13.559 1.00 85.88 86 ARG A C 1
ATOM 662 O O . ARG A 1 86 ? 11.010 -1.382 -12.478 1.00 85.88 86 ARG A O 1
ATOM 669 N N . ILE A 1 87 ? 12.248 -0.009 -13.760 1.00 87.25 87 ILE A N 1
ATOM 670 C CA . ILE A 1 87 ? 12.515 0.981 -12.707 1.00 87.25 87 ILE A CA 1
ATOM 671 C C . ILE A 1 87 ? 11.204 1.613 -12.224 1.00 87.25 87 ILE A C 1
ATOM 673 O O . ILE A 1 87 ? 10.981 1.723 -11.019 1.00 87.25 87 ILE A O 1
ATOM 677 N N . ALA A 1 88 ? 10.310 1.988 -13.142 1.00 86.94 88 ALA A N 1
ATOM 678 C CA . ALA A 1 88 ? 9.006 2.542 -12.793 1.00 86.94 88 ALA A CA 1
ATOM 679 C C . ALA A 1 88 ? 8.160 1.551 -11.973 1.00 86.94 88 ALA A C 1
ATOM 681 O O . ALA A 1 88 ? 7.670 1.916 -10.905 1.00 86.94 88 ALA A O 1
ATOM 682 N N . ASN A 1 89 ? 8.052 0.292 -12.410 1.00 86.19 89 ASN A N 1
ATOM 683 C CA . ASN A 1 89 ? 7.301 -0.750 -11.701 1.00 86.19 89 ASN A CA 1
ATOM 684 C C . ASN A 1 89 ? 7.892 -1.050 -10.315 1.00 86.19 89 ASN A C 1
ATOM 686 O O . ASN A 1 89 ? 7.147 -1.194 -9.343 1.00 86.19 89 ASN A O 1
ATOM 690 N N . ALA A 1 90 ? 9.223 -1.094 -10.202 1.00 87.31 90 ALA A N 1
ATOM 691 C CA . ALA A 1 90 ? 9.907 -1.268 -8.924 1.00 87.31 90 ALA A CA 1
ATOM 692 C C . ALA A 1 90 ? 9.624 -0.095 -7.971 1.00 87.31 90 ALA A C 1
ATOM 694 O O . ALA A 1 90 ? 9.299 -0.312 -6.805 1.00 87.31 90 ALA A O 1
ATOM 695 N N . ASN A 1 91 ? 9.657 1.144 -8.473 1.00 90.31 91 ASN A N 1
ATOM 696 C CA . ASN A 1 91 ? 9.333 2.335 -7.687 1.00 90.31 91 ASN A CA 1
ATOM 697 C C . ASN A 1 91 ? 7.873 2.344 -7.214 1.00 90.31 91 ASN A C 1
ATOM 699 O O . ASN A 1 91 ? 7.599 2.714 -6.072 1.00 90.31 91 ASN A O 1
ATOM 703 N N . VAL A 1 92 ? 6.930 1.941 -8.071 1.00 89.56 92 VAL A N 1
ATOM 704 C CA . VAL A 1 92 ? 5.512 1.808 -7.701 1.00 89.56 92 VAL A CA 1
ATOM 705 C C . VAL A 1 92 ? 5.340 0.744 -6.617 1.00 89.56 92 VAL A C 1
ATOM 707 O O . VAL A 1 92 ? 4.707 1.012 -5.597 1.00 89.56 92 VAL A O 1
ATOM 710 N N . SER A 1 93 ? 5.965 -0.422 -6.789 1.00 89.94 93 SER A N 1
ATOM 711 C CA . SER A 1 93 ? 5.916 -1.521 -5.816 1.00 89.94 93 SER A CA 1
ATOM 712 C C . SER A 1 93 ? 6.501 -1.109 -4.461 1.00 89.94 93 SER A C 1
ATOM 714 O O . SER A 1 93 ? 5.886 -1.358 -3.426 1.00 89.94 93 SER A O 1
ATOM 716 N N . ALA A 1 94 ? 7.633 -0.397 -4.452 1.00 90.44 94 ALA A N 1
ATOM 717 C CA . ALA A 1 94 ? 8.250 0.121 -3.232 1.00 90.44 94 ALA A CA 1
ATOM 718 C C . ALA A 1 94 ? 7.341 1.123 -2.499 1.00 90.44 94 ALA A C 1
ATOM 720 O O . ALA A 1 94 ? 7.166 1.033 -1.285 1.00 90.44 94 ALA A O 1
ATOM 721 N N . LYS A 1 95 ? 6.699 2.047 -3.228 1.00 93.06 95 LYS A N 1
ATOM 722 C CA . LYS A 1 95 ? 5.727 2.985 -2.640 1.00 93.06 95 LYS A CA 1
ATOM 723 C C . LYS A 1 95 ? 4.501 2.267 -2.075 1.00 93.06 95 LYS A C 1
ATOM 725 O O . LYS A 1 95 ? 4.009 2.654 -1.017 1.00 93.06 95 LYS A O 1
ATOM 730 N N . ARG A 1 96 ? 4.025 1.215 -2.746 1.00 93.00 96 ARG A N 1
ATOM 731 C CA . ARG A 1 96 ? 2.899 0.407 -2.263 1.00 93.00 96 ARG A CA 1
ATOM 732 C C . ARG A 1 96 ? 3.264 -0.381 -1.005 1.00 93.00 96 ARG A C 1
ATOM 734 O O . ARG A 1 96 ? 2.454 -0.449 -0.089 1.00 93.00 96 ARG A O 1
ATOM 741 N N . GLN A 1 97 ? 4.490 -0.892 -0.911 1.00 92.38 97 GLN A N 1
ATOM 742 C CA . GLN A 1 97 ? 4.988 -1.524 0.311 1.00 92.38 97 GLN A CA 1
ATOM 743 C C . GLN A 1 97 ? 4.994 -0.540 1.493 1.00 92.38 97 GLN A C 1
ATOM 745 O O . GLN A 1 97 ? 4.484 -0.867 2.560 1.00 92.38 97 GLN A O 1
ATOM 750 N N . ILE A 1 98 ? 5.465 0.694 1.280 1.00 95.25 98 ILE A N 1
ATOM 751 C CA . ILE A 1 98 ? 5.405 1.753 2.303 1.00 95.25 98 ILE A CA 1
ATOM 752 C C . ILE A 1 98 ? 3.953 2.032 2.713 1.00 95.25 98 ILE A C 1
ATOM 754 O O . ILE A 1 98 ? 3.660 2.139 3.900 1.00 95.25 98 ILE A O 1
ATOM 758 N N . TRP A 1 99 ? 3.030 2.118 1.750 1.00 96.06 99 TRP A N 1
ATOM 759 C CA . TRP A 1 99 ? 1.605 2.293 2.041 1.00 96.06 99 TRP A CA 1
ATOM 760 C C . TRP A 1 99 ? 1.042 1.147 2.900 1.00 96.06 99 TRP A C 1
ATOM 762 O O . TRP A 1 99 ? 0.339 1.420 3.872 1.00 96.06 99 TRP A O 1
ATOM 772 N N . ILE A 1 100 ? 1.395 -0.111 2.598 1.00 95.31 100 ILE A N 1
ATOM 773 C CA . ILE A 1 100 ? 0.999 -1.303 3.370 1.00 95.31 100 ILE A CA 1
ATOM 774 C C . ILE A 1 100 ? 1.500 -1.196 4.815 1.00 95.31 100 ILE A C 1
ATOM 776 O O . ILE A 1 100 ? 0.740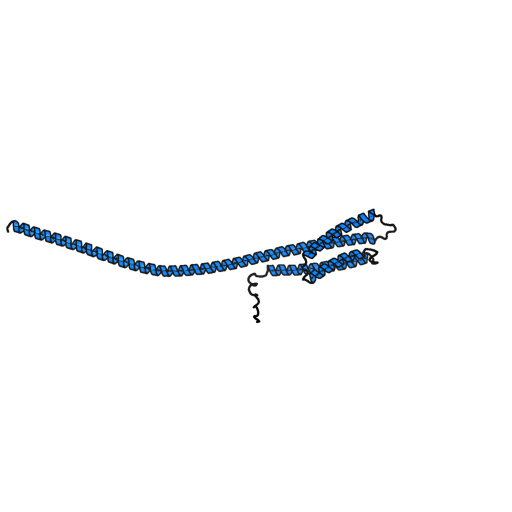 -1.433 5.757 1.00 95.31 100 ILE A O 1
ATOM 780 N N . ASP A 1 101 ? 2.773 -0.851 4.998 1.00 96.62 101 ASP A N 1
ATOM 781 C CA . ASP A 1 101 ? 3.407 -0.824 6.317 1.00 96.62 101 ASP A CA 1
ATOM 782 C C . ASP A 1 101 ? 2.883 0.331 7.179 1.00 96.62 101 ASP A C 1
ATOM 784 O O . ASP A 1 101 ? 2.582 0.146 8.360 1.00 96.62 101 ASP A O 1
ATOM 788 N N . GLU A 1 102 ? 2.664 1.497 6.574 1.00 96.88 102 GLU A N 1
ATOM 789 C CA . GLU A 1 102 ? 2.040 2.639 7.237 1.00 96.88 102 GLU A CA 1
ATOM 790 C C . GLU A 1 102 ? 0.581 2.359 7.619 1.00 96.88 102 GLU A C 1
ATOM 792 O O . GLU A 1 102 ? 0.171 2.675 8.735 1.00 96.88 102 GLU A O 1
ATOM 797 N N . LEU A 1 103 ? -0.199 1.714 6.743 1.00 96.94 103 LEU A N 1
ATOM 798 C CA . LEU A 1 103 ? -1.578 1.336 7.059 1.00 96.94 103 LEU A CA 1
ATOM 799 C C . LEU A 1 103 ? -1.629 0.340 8.229 1.00 96.94 103 LEU A C 1
ATOM 801 O O . LEU A 1 103 ? -2.443 0.499 9.137 1.00 96.94 103 LEU A O 1
ATOM 805 N N . ARG A 1 104 ? -0.732 -0.657 8.255 1.00 97.00 104 ARG A N 1
ATOM 806 C CA . ARG A 1 104 ? -0.609 -1.601 9.383 1.00 97.00 104 ARG A CA 1
ATOM 807 C C . ARG A 1 104 ? -0.303 -0.883 10.692 1.00 97.00 104 ARG A C 1
ATOM 809 O O . ARG A 1 104 ? -0.931 -1.179 11.707 1.00 97.00 104 ARG A O 1
ATOM 816 N N . LYS A 1 105 ? 0.656 0.044 10.664 1.00 97.94 105 LYS A N 1
ATOM 817 C CA . LYS A 1 105 ? 1.070 0.823 11.834 1.00 97.94 105 LYS A CA 1
ATOM 818 C C . LYS A 1 105 ? -0.076 1.682 12.368 1.00 97.94 105 LYS A C 1
ATOM 820 O O . LYS A 1 105 ? -0.357 1.637 13.566 1.00 97.94 105 LYS A O 1
ATOM 825 N N . ASP A 1 106 ? -0.755 2.410 11.485 1.00 98.06 106 ASP A N 1
ATOM 826 C CA . ASP A 1 106 ? -1.841 3.310 11.869 1.00 98.06 106 ASP A CA 1
ATOM 827 C C . ASP A 1 106 ? -3.046 2.526 12.422 1.00 98.06 106 ASP A C 1
ATOM 829 O O . ASP A 1 106 ? -3.565 2.882 13.478 1.00 98.06 106 ASP A O 1
ATOM 833 N N . ILE A 1 107 ? -3.432 1.401 11.799 1.00 97.38 107 ILE A N 1
ATOM 834 C CA . ILE A 1 107 ? -4.520 0.533 12.297 1.00 97.38 107 ILE A CA 1
ATOM 835 C C . ILE A 1 107 ? -4.173 -0.067 13.663 1.00 97.38 107 ILE A C 1
ATOM 837 O O . ILE A 1 107 ? -5.012 -0.075 14.564 1.00 97.38 107 ILE A O 1
ATOM 841 N N . ALA A 1 108 ? -2.943 -0.556 13.846 1.00 97.81 108 ALA A N 1
ATOM 842 C CA . ALA A 1 108 ? -2.520 -1.133 15.119 1.00 97.81 108 ALA A CA 1
ATOM 843 C C . ALA A 1 108 ? -2.568 -0.099 16.255 1.00 97.81 108 ALA A C 1
ATOM 845 O O . ALA A 1 108 ? -3.049 -0.404 17.352 1.00 97.81 108 ALA A O 1
ATOM 846 N N . ARG A 1 109 ? -2.114 1.136 15.992 1.00 98.00 109 ARG A N 1
ATOM 847 C CA . ARG A 1 109 ? -2.179 2.228 16.970 1.00 98.00 109 ARG A CA 1
ATOM 848 C C . ARG A 1 109 ? -3.620 2.652 17.248 1.00 98.00 109 ARG A C 1
ATOM 850 O O . ARG A 1 109 ? -3.986 2.746 18.417 1.00 98.00 109 ARG A O 1
ATOM 857 N N . TYR A 1 110 ? -4.438 2.826 16.209 1.00 97.81 110 TYR A N 1
ATOM 858 C CA . TYR A 1 110 ? -5.855 3.183 16.325 1.00 97.81 110 TYR A CA 1
ATOM 859 C C . TYR A 1 110 ? -6.619 2.178 17.198 1.00 97.81 110 TYR A C 1
ATOM 861 O O . TYR A 1 110 ? -7.271 2.558 18.168 1.00 97.81 110 TYR A O 1
ATOM 869 N N . LEU A 1 111 ? -6.472 0.879 16.919 1.00 97.31 111 LEU A N 1
ATOM 870 C CA . LEU A 1 111 ? -7.124 -0.177 17.698 1.00 97.31 111 LEU A CA 1
ATOM 871 C C . LEU A 1 111 ? -6.649 -0.221 19.154 1.00 97.31 111 LEU A C 1
ATOM 873 O O . LEU A 1 111 ? -7.451 -0.474 20.052 1.00 97.31 111 LEU A O 1
ATOM 877 N N . SER A 1 112 ? -5.359 0.024 19.391 1.00 97.00 112 SER A N 1
ATOM 878 C CA . SER A 1 112 ? -4.791 0.039 20.743 1.00 97.00 112 SER A CA 1
ATOM 879 C C . SER A 1 112 ? -5.330 1.206 21.572 1.00 97.00 112 SER A C 1
ATOM 881 O O . SER A 1 112 ? -5.720 1.000 22.719 1.00 97.00 112 SER A O 1
ATOM 883 N N . LEU A 1 113 ? -5.423 2.403 20.982 1.00 96.56 113 LEU A N 1
ATOM 884 C CA . LEU A 1 113 ? -6.006 3.580 21.635 1.00 96.56 113 LEU A CA 1
ATOM 885 C C . LEU A 1 113 ? -7.472 3.356 21.993 1.00 96.56 113 LEU A C 1
ATOM 887 O O . LEU A 1 113 ? -7.876 3.599 23.127 1.00 96.56 113 LEU A O 1
ATOM 891 N N . TRP A 1 114 ? -8.269 2.833 21.060 1.00 96.12 114 TRP A N 1
ATOM 892 C CA . TRP A 1 114 ? -9.673 2.539 21.341 1.00 96.12 114 TRP A CA 1
ATOM 893 C C . TRP A 1 114 ? -9.847 1.462 22.408 1.00 96.12 114 TRP A C 1
ATOM 895 O O . TRP A 1 114 ? -10.746 1.572 23.241 1.00 96.12 114 TRP A O 1
ATOM 905 N N . GLN A 1 115 ? -8.975 0.452 22.436 1.00 95.38 115 GLN A N 1
ATOM 906 C CA . GLN A 1 115 ? -8.984 -0.552 23.495 1.00 95.38 115 GLN A CA 1
ATOM 907 C C . GLN A 1 115 ? -8.641 0.059 24.861 1.00 95.38 115 GLN A C 1
ATOM 909 O O . GLN A 1 115 ? -9.280 -0.288 25.855 1.00 95.38 115 GLN A O 1
ATOM 914 N N . GLU A 1 116 ? -7.671 0.973 24.919 1.00 94.44 116 GLU A N 1
ATOM 915 C CA . GLU A 1 116 ? -7.309 1.679 26.150 1.00 94.44 116 GLU A CA 1
ATOM 916 C C . GLU A 1 116 ? -8.450 2.577 26.642 1.00 94.44 116 GLU A C 1
ATOM 918 O O . GLU A 1 116 ? -8.808 2.533 27.821 1.00 94.44 116 GLU A O 1
ATOM 923 N N . ILE A 1 117 ? -9.080 3.333 25.738 1.00 93.06 117 ILE A N 1
ATOM 924 C CA . ILE A 1 117 ? -10.281 4.123 26.040 1.00 93.06 117 ILE A CA 1
ATOM 925 C C . ILE A 1 117 ? -11.375 3.214 26.614 1.00 93.06 117 ILE A C 1
ATOM 927 O O . ILE A 1 117 ? -11.984 3.549 27.628 1.00 93.06 117 ILE A O 1
ATOM 931 N N . CYS A 1 118 ? -11.599 2.051 26.000 1.00 92.19 118 CYS A N 1
ATOM 932 C CA . CYS A 1 118 ? -12.593 1.077 26.440 1.00 92.19 118 CYS A CA 1
ATOM 933 C C . CYS A 1 118 ? -12.303 0.552 27.859 1.00 92.19 118 CYS A C 1
ATOM 935 O O . CYS A 1 118 ? -13.195 0.541 28.705 1.00 92.19 118 CYS A O 1
ATOM 937 N N . TYR A 1 119 ? -11.054 0.182 28.165 1.00 91.00 119 TYR A N 1
ATOM 938 C CA . TYR A 1 119 ? -10.664 -0.260 29.512 1.00 91.00 119 TYR A CA 1
ATOM 939 C C . TYR A 1 119 ? -10.788 0.838 30.567 1.00 91.00 119 TYR A C 1
ATOM 941 O O . TYR A 1 119 ? -11.220 0.571 31.686 1.00 91.00 119 TYR A O 1
ATOM 949 N N . ARG A 1 120 ? -10.452 2.084 30.219 1.00 90.00 120 ARG A N 1
ATOM 950 C CA . ARG A 1 120 ? -10.615 3.224 31.131 1.00 90.00 120 ARG A CA 1
ATOM 951 C C . ARG A 1 120 ? -12.083 3.479 31.460 1.00 90.00 120 ARG A C 1
ATOM 953 O O . ARG A 1 120 ? -12.394 3.786 32.606 1.00 90.00 120 ARG A O 1
ATOM 960 N N . TRP A 1 121 ? -12.982 3.338 30.485 1.00 88.50 121 TRP A N 1
ATOM 961 C CA . TRP A 1 121 ? -14.419 3.428 30.738 1.00 88.50 121 TRP A CA 1
ATOM 962 C C . TRP A 1 121 ? -14.932 2.281 31.600 1.00 88.50 121 TRP A C 1
ATOM 964 O O . TRP A 1 121 ? -15.661 2.532 32.556 1.00 88.50 121 TRP A O 1
ATOM 974 N N . ASP A 1 122 ? -14.523 1.050 31.303 1.00 87.19 122 ASP A N 1
ATOM 975 C CA . ASP A 1 122 ? -14.904 -0.125 32.085 1.00 87.19 122 ASP A CA 1
ATOM 976 C C . ASP A 1 122 ? -14.512 0.029 33.556 1.00 87.19 122 ASP A C 1
ATOM 978 O O . ASP A 1 122 ? -15.387 -0.041 34.409 1.00 87.19 122 ASP A O 1
ATOM 982 N N . ALA A 1 123 ? -13.260 0.406 33.841 1.00 84.69 123 ALA A N 1
ATOM 983 C CA . ALA A 1 123 ? -12.768 0.625 35.205 1.00 84.69 123 ALA A CA 1
ATOM 984 C C . ALA A 1 123 ? -13.577 1.666 36.005 1.00 84.69 123 ALA A C 1
ATOM 986 O O . ALA A 1 123 ? -13.656 1.593 37.228 1.00 84.69 123 ALA A O 1
ATOM 987 N N . ILE A 1 124 ? -14.185 2.648 35.333 1.00 81.19 124 ILE A N 1
ATOM 988 C CA . ILE A 1 124 ? -15.022 3.660 35.991 1.00 81.19 124 ILE A CA 1
ATOM 989 C C . ILE A 1 124 ? -16.453 3.186 36.189 1.00 81.19 124 ILE A C 1
ATOM 991 O O . ILE A 1 124 ? -17.072 3.511 37.203 1.00 81.19 124 ILE A O 1
ATOM 995 N N . VAL A 1 125 ? -17.008 2.477 35.209 1.00 80.44 125 VAL A N 1
ATOM 996 C CA . VAL A 1 125 ? -18.421 2.092 35.223 1.00 80.44 125 VAL A CA 1
ATOM 997 C C . VAL A 1 125 ? -18.640 0.799 36.015 1.00 80.44 125 VAL A C 1
ATOM 999 O O . VAL A 1 125 ? -19.728 0.635 36.569 1.00 80.44 125 VAL A O 1
ATOM 1002 N N . SER A 1 126 ? -17.630 -0.075 36.106 1.00 78.69 126 SER A N 1
ATOM 1003 C CA . SER A 1 126 ? -17.680 -1.365 36.806 1.00 78.69 126 SER A CA 1
ATOM 1004 C C . SER A 1 126 ? -17.824 -1.235 38.319 1.00 78.69 126 SER A C 1
ATOM 1006 O O . SER A 1 126 ? -18.398 -2.118 38.953 1.00 78.69 126 SER A O 1
ATOM 1008 N N . GLU A 1 127 ? -17.322 -0.150 38.908 1.00 74.12 127 GLU A N 1
ATOM 1009 C CA . GLU A 1 127 ? -17.429 0.088 40.345 1.00 74.12 127 GLU A CA 1
ATOM 1010 C C . GLU A 1 127 ? -18.731 0.841 40.679 1.00 74.12 127 GLU A C 1
ATOM 1012 O O . GLU A 1 127 ? -18.936 1.978 40.227 1.00 74.12 127 GLU A O 1
ATOM 1017 N N . PRO A 1 128 ? -19.644 0.248 41.473 1.00 65.94 128 PRO A N 1
ATOM 1018 C CA . PRO A 1 128 ? -20.803 0.966 41.981 1.00 65.94 128 PRO A CA 1
ATOM 1019 C C . PRO A 1 128 ? -20.328 2.055 42.948 1.00 65.94 128 PRO A C 1
ATOM 1021 O O . PRO A 1 128 ? -19.719 1.769 43.975 1.00 65.94 128 PRO A O 1
ATOM 1024 N N . ARG A 1 129 ? -20.596 3.318 42.609 1.00 66.81 129 ARG A N 1
ATOM 1025 C CA . ARG A 1 129 ? -20.236 4.467 43.447 1.00 66.81 129 ARG A CA 1
ATOM 1026 C C . ARG A 1 129 ? -21.426 4.901 44.287 1.00 66.81 129 ARG A C 1
ATOM 1028 O O . ARG A 1 129 ? -22.511 5.116 43.751 1.00 66.81 129 ARG A O 1
ATOM 1035 N N . THR A 1 130 ? -21.188 5.036 45.587 1.00 65.81 130 THR A N 1
ATOM 1036 C CA . THR A 1 130 ? -22.145 5.543 46.581 1.00 65.81 130 THR A CA 1
ATOM 1037 C C . THR A 1 130 ? -22.092 7.067 46.717 1.00 65.81 130 THR A C 1
ATOM 1039 O O . THR A 1 130 ? -23.049 7.661 47.202 1.00 65.81 130 THR A O 1
ATOM 1042 N N . GLU A 1 131 ? -20.996 7.696 46.283 1.00 73.50 131 GLU A N 1
ATOM 1043 C CA . GLU A 1 131 ? -20.737 9.135 46.413 1.00 73.50 131 GLU A CA 1
ATOM 1044 C C . GLU A 1 131 ? -20.660 9.827 45.043 1.00 73.50 131 GLU A C 1
ATOM 1046 O O . GLU A 1 131 ? -20.264 9.224 44.037 1.00 73.50 131 GLU A O 1
ATOM 1051 N N . GLU A 1 132 ? -21.032 11.109 45.009 1.00 73.06 132 GLU A N 1
ATOM 1052 C CA . GLU A 1 132 ? -20.892 11.953 43.822 1.00 73.06 132 GLU A CA 1
ATOM 1053 C C . GLU A 1 132 ? -19.410 12.204 43.499 1.00 73.06 132 GLU A C 1
ATOM 1055 O O . GLU A 1 132 ? -18.571 12.412 44.375 1.00 73.06 132 GLU A O 1
ATOM 1060 N N . ILE A 1 133 ? -19.069 12.174 42.209 1.00 73.75 133 ILE A N 1
ATOM 1061 C CA . ILE A 1 133 ? -17.699 12.398 41.739 1.00 73.75 133 ILE A CA 1
ATOM 1062 C C . ILE A 1 133 ? -17.420 13.899 41.781 1.00 73.75 133 ILE A C 1
ATOM 1064 O O . ILE A 1 133 ? -18.127 14.662 41.129 1.00 73.75 133 ILE A O 1
ATOM 1068 N N . SER A 1 134 ? -16.360 14.317 42.478 1.00 82.25 134 SER A N 1
ATOM 1069 C CA . SER A 1 134 ? -15.930 15.718 42.440 1.00 82.25 134 SER A CA 1
ATOM 1070 C C . SER A 1 134 ? -15.555 16.146 41.018 1.00 82.25 134 SER A C 1
ATOM 1072 O O . SER A 1 134 ? -14.979 15.368 40.250 1.00 82.25 134 SER A O 1
ATOM 1074 N N . ASP A 1 135 ? -15.804 17.409 40.673 1.00 79.62 135 ASP A N 1
ATOM 1075 C CA . ASP A 1 135 ? -15.455 17.950 39.352 1.00 79.62 135 ASP A CA 1
ATOM 1076 C C . ASP A 1 135 ? -13.966 17.774 39.022 1.00 79.62 135 ASP A C 1
ATOM 1078 O O . ASP A 1 135 ? -13.597 17.515 37.875 1.00 79.62 135 ASP A O 1
ATOM 1082 N N . GLN A 1 136 ? -13.096 17.844 40.034 1.00 82.50 136 GLN A N 1
ATOM 1083 C CA . GLN A 1 136 ? -11.662 17.612 39.876 1.00 82.50 136 GLN A CA 1
ATOM 1084 C C . GLN A 1 136 ? -11.354 16.160 39.483 1.00 82.50 136 GLN A C 1
ATOM 1086 O O . GLN A 1 136 ? -10.572 15.935 38.558 1.00 82.50 136 GLN A O 1
ATOM 1091 N N . ALA A 1 137 ? -11.984 15.176 40.132 1.00 78.75 137 ALA A N 1
ATOM 1092 C CA . ALA A 1 137 ? -11.813 13.763 39.794 1.00 78.75 137 ALA A CA 1
ATOM 1093 C C . ALA A 1 137 ? -12.415 13.429 38.419 1.00 78.75 137 ALA A C 1
ATOM 1095 O O . ALA A 1 137 ? -11.835 12.662 37.648 1.00 78.75 137 ALA A O 1
ATOM 1096 N N . LEU A 1 138 ? -13.546 14.052 38.076 1.00 79.50 138 LEU A N 1
ATOM 1097 C CA . LEU A 1 138 ? -14.174 13.901 36.768 1.00 79.50 138 LEU A CA 1
ATOM 1098 C C . LEU A 1 138 ? -13.296 14.478 35.649 1.00 79.50 138 LEU A C 1
ATOM 1100 O O . LEU A 1 138 ? -13.130 13.842 34.607 1.00 79.50 138 LEU A O 1
ATOM 1104 N N . ASN A 1 139 ? -12.706 15.655 35.861 1.00 80.12 139 ASN A N 1
ATOM 1105 C CA . ASN A 1 139 ? -11.803 16.280 34.896 1.00 80.12 139 ASN A CA 1
ATOM 1106 C C . ASN A 1 139 ? -10.492 15.503 34.747 1.00 80.12 139 ASN A C 1
ATOM 1108 O O . ASN A 1 139 ? -10.056 15.287 33.617 1.00 80.12 139 ASN A O 1
ATOM 1112 N N . ALA A 1 140 ? -9.909 15.016 35.848 1.00 83.12 140 ALA A N 1
ATOM 1113 C CA . ALA A 1 140 ? -8.714 14.170 35.819 1.00 83.12 140 ALA A CA 1
ATOM 1114 C C . ALA A 1 140 ? -8.927 12.879 35.008 1.00 83.12 140 ALA A C 1
ATOM 1116 O O . ALA A 1 140 ? -7.999 12.381 34.376 1.00 83.12 140 ALA A O 1
ATOM 1117 N N . PHE A 1 141 ? -10.158 12.363 34.977 1.00 81.12 141 PHE A N 1
ATOM 1118 C CA . PHE A 1 141 ? -10.522 11.225 34.139 1.00 81.12 141 PHE A CA 1
ATOM 1119 C C . PHE A 1 141 ? -10.796 11.600 32.675 1.00 81.12 141 PHE A C 1
ATOM 1121 O O . PHE A 1 141 ? -10.342 10.913 31.758 1.00 81.12 141 PHE A O 1
ATOM 1128 N N . LYS A 1 142 ? -11.552 12.680 32.437 1.00 83.62 142 LYS A N 1
ATOM 1129 C CA . LYS A 1 142 ? -11.964 13.094 31.087 1.00 83.62 142 LYS A CA 1
ATOM 1130 C C . LYS A 1 142 ? -10.796 13.580 30.233 1.00 83.62 142 LYS A C 1
ATOM 1132 O O . LYS A 1 142 ? -10.811 13.320 29.034 1.00 83.62 142 LYS A O 1
ATOM 1137 N N . GLN A 1 143 ? -9.820 14.266 30.831 1.00 87.88 143 GLN A N 1
ATOM 1138 C CA . GLN A 1 143 ? -8.692 14.867 30.110 1.00 87.88 143 GLN A CA 1
ATOM 1139 C C . GLN A 1 143 ? -7.910 13.834 29.275 1.00 87.88 143 GLN A C 1
ATOM 1141 O O . GLN A 1 143 ? -7.933 13.939 28.048 1.00 87.88 143 GLN A O 1
ATOM 1146 N N . PRO A 1 144 ? -7.357 12.754 29.866 1.00 90.00 144 PRO A N 1
ATOM 1147 C CA . PRO A 1 144 ? -6.629 11.747 29.093 1.00 90.00 144 PRO A CA 1
ATOM 1148 C C . PRO A 1 144 ? -7.477 11.091 27.995 1.00 90.00 144 PRO A C 1
ATOM 1150 O O . PRO A 1 144 ? -6.980 10.788 26.916 1.00 90.00 144 PRO A O 1
ATOM 1153 N N . ILE A 1 145 ? -8.777 10.877 28.242 1.00 89.75 145 ILE A N 1
ATOM 1154 C CA . ILE A 1 145 ? -9.705 10.311 27.246 1.00 89.75 145 ILE A CA 1
ATOM 1155 C C . ILE A 1 145 ? -9.930 11.269 26.079 1.00 89.75 145 ILE A C 1
ATOM 1157 O O . ILE A 1 145 ? -10.015 10.817 24.938 1.00 89.75 145 ILE A O 1
ATOM 1161 N N . ALA A 1 146 ? -10.025 12.571 26.339 1.00 90.12 146 ALA A N 1
ATOM 1162 C CA . ALA A 1 146 ? -10.140 13.574 25.290 1.00 90.12 146 ALA A CA 1
ATOM 1163 C C . ALA A 1 146 ? -8.874 13.618 24.418 1.00 90.12 146 ALA A C 1
ATOM 1165 O O . ALA A 1 146 ? -8.989 13.615 23.193 1.00 90.12 146 ALA A O 1
ATOM 1166 N N . GLU A 1 147 ? -7.689 13.572 25.030 1.00 93.62 147 GLU A N 1
ATOM 1167 C CA . GLU A 1 147 ? -6.404 13.526 24.319 1.00 93.62 147 GLU A CA 1
ATOM 1168 C C . GLU A 1 147 ? -6.268 12.258 23.461 1.00 93.62 147 GLU A C 1
ATOM 1170 O O . GLU A 1 147 ? -5.984 12.347 22.267 1.00 93.62 147 GLU A O 1
ATOM 1175 N N . MET A 1 148 ? -6.571 11.078 24.017 1.00 94.62 148 MET A N 1
ATOM 1176 C CA . MET A 1 148 ? -6.543 9.824 23.250 1.00 94.62 148 MET A CA 1
ATOM 1177 C C . MET A 1 148 ? -7.554 9.818 22.099 1.00 94.62 148 MET A C 1
ATOM 1179 O O . MET A 1 148 ? -7.280 9.244 21.048 1.00 94.62 148 MET A O 1
ATOM 1183 N N . ARG A 1 149 ? -8.725 10.448 22.267 1.00 93.81 149 ARG A N 1
ATOM 1184 C CA . ARG A 1 149 ? -9.713 10.592 21.185 1.00 93.81 149 ARG A CA 1
ATOM 1185 C C . ARG A 1 149 ? -9.216 11.505 20.074 1.00 93.81 149 ARG A C 1
ATOM 1187 O O . ARG A 1 149 ? -9.503 11.230 18.914 1.00 93.81 149 ARG A O 1
ATOM 1194 N N . LEU A 1 150 ? -8.478 12.560 20.411 1.00 94.81 150 LEU A N 1
ATOM 1195 C CA . LEU A 1 150 ? -7.851 13.425 19.417 1.00 94.81 150 LEU A CA 1
ATOM 1196 C C . LEU A 1 150 ? -6.788 12.656 18.617 1.00 94.81 150 LEU A C 1
ATOM 1198 O O . LEU A 1 150 ? -6.794 12.716 17.391 1.00 94.81 150 LEU A O 1
ATOM 1202 N N . GLU A 1 151 ? -5.940 11.875 19.293 1.00 96.44 151 GLU A N 1
ATOM 1203 C CA . GLU A 1 151 ? -4.950 11.014 18.629 1.00 96.44 151 GLU A CA 1
ATOM 1204 C C . GLU A 1 151 ? -5.631 9.946 17.752 1.00 96.44 151 GLU A C 1
ATOM 1206 O O . GLU A 1 151 ? -5.239 9.716 16.607 1.00 96.44 151 GLU A O 1
ATOM 1211 N N . ALA A 1 152 ? -6.701 9.320 18.253 1.00 96.00 152 ALA A N 1
ATOM 1212 C CA . ALA A 1 152 ? -7.478 8.345 17.495 1.00 96.00 152 ALA A CA 1
ATOM 1213 C C . ALA A 1 152 ? -8.139 8.964 16.252 1.00 96.00 152 ALA A C 1
ATOM 1215 O O . ALA A 1 152 ? -8.159 8.321 15.202 1.00 96.00 152 ALA A O 1
ATOM 1216 N N . LEU A 1 153 ? -8.622 10.209 16.343 1.00 95.69 153 LEU A N 1
ATOM 1217 C CA . LEU A 1 153 ? -9.176 10.952 15.210 1.00 95.69 153 LEU A CA 1
ATOM 1218 C C . LEU A 1 153 ? -8.106 11.246 14.153 1.00 95.69 153 LEU A C 1
ATOM 1220 O O . LEU A 1 153 ? -8.357 11.073 12.962 1.00 95.69 153 LEU A O 1
ATOM 1224 N N . GLU A 1 154 ? -6.904 11.657 14.561 1.00 97.31 154 GLU A N 1
ATOM 1225 C CA . GLU A 1 154 ? -5.798 11.858 13.621 1.00 97.31 154 GLU A CA 1
ATOM 1226 C C . GLU A 1 154 ? -5.479 10.560 12.865 1.00 97.31 154 GLU A C 1
ATOM 1228 O O . GLU A 1 154 ? -5.373 10.554 11.635 1.00 97.31 154 GLU A O 1
ATOM 1233 N N . LEU A 1 155 ? -5.385 9.438 13.583 1.00 97.62 155 LEU A N 1
ATOM 1234 C CA . LEU A 1 155 ? -5.136 8.128 12.983 1.00 97.62 155 LEU A CA 1
ATOM 1235 C C . LEU A 1 155 ? -6.269 7.699 12.055 1.00 97.62 155 LEU A C 1
ATOM 1237 O O . LEU A 1 155 ? -5.996 7.188 10.970 1.00 97.62 155 LEU A O 1
ATOM 1241 N N . GLN A 1 156 ? -7.521 7.945 12.436 1.00 96.56 156 GLN A N 1
ATOM 1242 C CA . GLN A 1 156 ? -8.668 7.689 11.575 1.00 96.56 156 GLN A CA 1
ATOM 1243 C C . GLN A 1 156 ? -8.561 8.470 10.269 1.00 96.56 156 GLN A C 1
ATOM 1245 O O . GLN A 1 156 ? -8.673 7.875 9.202 1.00 96.56 156 GLN A O 1
ATOM 1250 N N . LEU A 1 157 ? -8.286 9.774 10.333 1.00 96.75 157 LEU A N 1
ATOM 1251 C CA . LEU A 1 157 ? -8.117 10.607 9.142 1.00 96.75 157 LEU A CA 1
ATOM 1252 C C . LEU A 1 157 ? -6.970 10.092 8.265 1.00 96.75 157 LEU A C 1
ATOM 1254 O O . LEU A 1 157 ? -7.122 9.967 7.050 1.00 96.75 157 LEU A O 1
ATOM 1258 N N . ARG A 1 158 ? -5.835 9.729 8.872 1.00 97.81 158 ARG A N 1
ATOM 1259 C CA . ARG A 1 158 ? -4.687 9.141 8.166 1.00 97.81 158 ARG A CA 1
ATOM 1260 C C . ARG A 1 158 ? -5.041 7.815 7.483 1.00 97.81 158 ARG A C 1
ATOM 1262 O O . ARG A 1 158 ? -4.587 7.575 6.362 1.00 97.81 158 ARG A O 1
ATOM 1269 N N . ILE A 1 159 ? -5.833 6.960 8.126 1.00 97.44 159 ILE A N 1
ATOM 1270 C CA . ILE A 1 159 ? -6.327 5.710 7.538 1.00 97.44 159 ILE A CA 1
ATOM 1271 C C . ILE A 1 159 ? -7.282 6.031 6.386 1.00 97.44 159 ILE A C 1
ATOM 1273 O O . ILE A 1 159 ? -7.046 5.580 5.270 1.00 97.44 159 ILE A O 1
ATOM 1277 N N . GLU A 1 160 ? -8.302 6.861 6.606 1.00 95.25 160 GLU A N 1
ATOM 1278 C CA . GLU A 1 160 ? -9.305 7.213 5.595 1.00 95.25 160 GLU A CA 1
ATOM 1279 C C . GLU A 1 160 ? -8.685 7.820 4.330 1.00 95.25 160 GLU A C 1
ATOM 1281 O O . GLU A 1 160 ? -9.078 7.447 3.227 1.00 95.25 160 GLU A O 1
ATOM 1286 N N . LEU A 1 161 ? -7.666 8.677 4.469 1.00 95.69 161 LEU A N 1
ATOM 1287 C CA . LEU A 1 161 ? -6.927 9.252 3.337 1.00 95.69 161 LEU A CA 1
ATOM 1288 C C . LEU A 1 161 ? -6.126 8.214 2.536 1.00 95.69 161 LEU A C 1
ATOM 1290 O O . LEU A 1 161 ? -5.813 8.446 1.369 1.00 95.69 161 LEU A O 1
ATOM 1294 N N . ARG A 1 162 ? -5.763 7.084 3.150 1.00 94.94 162 ARG A N 1
ATOM 1295 C CA . ARG A 1 162 ? -5.052 5.981 2.486 1.00 94.94 162 ARG A CA 1
ATOM 1296 C C . ARG A 1 162 ? -5.984 4.973 1.839 1.00 94.94 162 ARG A C 1
ATOM 1298 O O . ARG A 1 162 ? -5.544 4.253 0.944 1.00 94.94 162 ARG A O 1
ATOM 1305 N N . LEU A 1 163 ? -7.219 4.868 2.313 1.00 93.81 163 LEU A N 1
ATOM 1306 C CA . LEU A 1 163 ? -8.173 3.896 1.810 1.00 93.81 163 LEU A CA 1
ATOM 1307 C C . LEU A 1 163 ? -8.746 4.333 0.455 1.00 93.81 163 LEU A C 1
ATOM 1309 O O . LEU A 1 163 ? -9.067 5.496 0.228 1.00 93.81 163 LEU A O 1
ATOM 1313 N N . ASN A 1 164 ? -8.946 3.365 -0.436 1.00 92.31 164 ASN A N 1
ATOM 1314 C CA . ASN A 1 164 ? -9.617 3.589 -1.703 1.00 92.31 164 ASN A CA 1
ATOM 1315 C C . ASN A 1 164 ? -11.137 3.447 -1.538 1.00 92.31 164 ASN A C 1
ATOM 1317 O O . ASN A 1 164 ? -11.669 2.341 -1.547 1.00 92.31 164 ASN A O 1
ATOM 1321 N N . MET A 1 165 ? -11.859 4.565 -1.439 1.00 92.38 165 MET A N 1
ATOM 1322 C CA . MET A 1 165 ? -13.318 4.565 -1.238 1.00 92.38 165 MET A CA 1
ATOM 1323 C C . MET A 1 165 ? -14.127 4.026 -2.429 1.00 92.38 165 MET A C 1
ATOM 1325 O O . MET A 1 165 ? -15.343 3.899 -2.322 1.00 92.38 165 MET A O 1
ATOM 1329 N N . THR A 1 166 ? -13.494 3.688 -3.555 1.00 93.38 166 THR A N 1
ATOM 1330 C CA . THR A 1 166 ? -14.173 2.973 -4.650 1.00 93.38 166 THR A CA 1
ATOM 1331 C C . THR A 1 166 ? -14.314 1.472 -4.383 1.00 93.38 166 THR A C 1
ATOM 1333 O O . THR A 1 166 ? -15.140 0.814 -5.011 1.00 93.38 166 THR A O 1
ATOM 1336 N N . GLU A 1 167 ? -13.548 0.930 -3.433 1.00 93.12 167 GLU A N 1
ATOM 1337 C CA . GLU A 1 167 ? -13.541 -0.491 -3.097 1.00 93.12 167 GLU A CA 1
ATOM 1338 C C . GLU A 1 167 ? -14.454 -0.781 -1.900 1.00 93.12 167 GLU A C 1
ATOM 1340 O O . GLU A 1 167 ? -14.381 -0.125 -0.860 1.00 93.12 167 GLU A O 1
ATOM 1345 N N . VAL A 1 168 ? -15.305 -1.803 -2.035 1.00 95.81 168 VAL A N 1
ATOM 1346 C CA . VAL A 1 168 ? -16.315 -2.158 -1.021 1.00 95.81 168 VAL A CA 1
ATOM 1347 C C . VAL A 1 168 ? -15.664 -2.522 0.315 1.00 95.81 168 VAL A C 1
ATOM 1349 O O . VAL A 1 168 ? -16.089 -2.034 1.357 1.00 95.81 168 VAL A O 1
ATOM 1352 N N . ASP A 1 169 ? -14.578 -3.301 0.299 1.00 94.44 169 ASP A N 1
ATOM 1353 C CA . ASP A 1 169 ? -13.874 -3.691 1.527 1.00 94.44 169 ASP A CA 1
ATOM 1354 C C . ASP A 1 169 ? -13.323 -2.483 2.304 1.00 94.44 169 ASP A C 1
ATOM 1356 O O . ASP A 1 169 ? -13.318 -2.482 3.535 1.00 94.44 169 ASP A O 1
ATOM 1360 N N . HIS A 1 170 ? -12.902 -1.429 1.602 1.00 96.62 170 HIS A N 1
ATOM 1361 C CA . HIS A 1 170 ? -12.402 -0.200 2.216 1.00 96.62 170 HIS A CA 1
ATOM 1362 C C . HIS A 1 170 ? -13.532 0.633 2.837 1.00 96.62 170 HIS A C 1
ATOM 1364 O O . HIS A 1 170 ? -13.349 1.216 3.907 1.00 96.62 170 HIS A O 1
ATOM 1370 N N . GLN A 1 171 ? -14.706 0.669 2.199 1.00 96.00 171 GLN A N 1
ATOM 1371 C CA . GLN A 1 171 ? -15.900 1.300 2.768 1.00 96.00 171 GLN A CA 1
ATOM 1372 C C . GLN A 1 171 ? -16.370 0.557 4.024 1.00 96.00 171 GLN A C 1
ATOM 1374 O O . GLN A 1 171 ? -16.672 1.179 5.041 1.00 96.00 171 GLN A O 1
ATOM 1379 N N . GLU A 1 172 ? -16.379 -0.776 3.981 1.00 96.00 172 GLU A N 1
ATOM 1380 C CA . GLU A 1 172 ? -16.716 -1.610 5.135 1.00 96.00 172 GLU A CA 1
ATOM 1381 C C . GLU A 1 172 ? -15.737 -1.401 6.295 1.00 96.00 172 GLU A C 1
ATOM 1383 O O . GLU A 1 172 ? -16.173 -1.280 7.438 1.00 96.00 172 GLU A O 1
ATOM 1388 N N . LEU A 1 173 ? -14.431 -1.283 6.020 1.00 96.88 173 LEU A N 1
ATOM 1389 C CA . LEU A 1 173 ? -13.443 -0.964 7.053 1.00 96.88 173 LEU A CA 1
ATOM 1390 C C . LEU A 1 173 ? -13.760 0.370 7.745 1.00 96.88 173 LEU A C 1
ATOM 1392 O O . LEU A 1 173 ? -13.747 0.441 8.973 1.00 96.88 173 LEU A O 1
ATOM 1396 N N . LYS A 1 174 ? -14.094 1.409 6.971 1.00 96.25 174 LYS A N 1
ATOM 1397 C CA . LYS A 1 174 ? -14.495 2.714 7.513 1.00 96.25 174 LYS A CA 1
ATOM 1398 C C . LYS A 1 174 ? -15.759 2.619 8.375 1.00 96.25 174 LYS A C 1
ATOM 1400 O O . LYS A 1 174 ? -15.830 3.239 9.435 1.00 96.25 174 LYS A O 1
ATOM 1405 N N . ASN A 1 175 ? -16.746 1.834 7.951 1.00 96.44 175 ASN A N 1
ATOM 1406 C CA . ASN A 1 175 ? -17.964 1.628 8.735 1.00 96.44 175 ASN A CA 1
ATOM 1407 C C . ASN A 1 175 ? -17.657 0.933 10.069 1.00 96.44 175 ASN A C 1
ATOM 1409 O O . ASN A 1 175 ? -18.111 1.403 11.110 1.00 96.44 175 ASN A O 1
ATOM 1413 N N . LEU A 1 176 ? -16.804 -0.098 10.061 1.00 97.25 176 LEU A N 1
ATOM 1414 C CA . LEU A 1 176 ? -16.356 -0.782 11.279 1.00 97.25 176 LEU A CA 1
ATOM 1415 C C . LEU A 1 176 ? -15.601 0.152 12.235 1.00 97.25 176 LEU A C 1
ATOM 1417 O O . LEU A 1 176 ? -15.769 0.045 13.447 1.00 97.25 176 LEU A O 1
ATOM 1421 N N . MET A 1 177 ? -14.798 1.090 11.719 1.00 96.94 177 MET A N 1
ATOM 1422 C CA . MET A 1 177 ? -14.142 2.118 12.543 1.00 96.94 177 MET A CA 1
ATOM 1423 C C . MET A 1 177 ? -15.172 3.008 13.252 1.00 96.94 177 MET A C 1
ATOM 1425 O O . MET A 1 177 ? -15.112 3.191 14.468 1.00 96.94 177 MET A O 1
ATOM 1429 N N . LYS A 1 178 ? -16.188 3.478 12.521 1.00 95.38 178 LYS A N 1
ATOM 1430 C CA . LYS A 1 178 ? -17.280 4.277 13.092 1.00 95.38 178 LYS A CA 1
ATOM 1431 C C . LYS A 1 178 ? -18.103 3.496 14.124 1.00 95.38 178 LYS A C 1
ATOM 1433 O O . LYS A 1 178 ? -18.521 4.053 15.142 1.00 95.38 178 LYS A O 1
ATOM 1438 N N . GLU A 1 179 ? -18.358 2.216 13.874 1.00 95.44 179 GLU A N 1
ATOM 1439 C CA . GLU A 1 179 ? -19.039 1.335 14.828 1.00 95.44 179 GLU A CA 1
ATOM 1440 C C . GLU A 1 179 ? -18.214 1.145 16.104 1.00 95.44 179 GLU A C 1
ATOM 1442 O O . GLU A 1 179 ? -18.762 1.226 17.205 1.00 95.44 179 GLU A O 1
ATOM 1447 N N . LEU A 1 180 ? -16.893 0.974 15.974 1.00 95.12 180 LEU A N 1
ATOM 1448 C CA . LEU A 1 180 ? -15.980 0.856 17.110 1.00 95.12 180 LEU A CA 1
ATOM 1449 C C . LEU A 1 180 ? -16.027 2.117 17.982 1.00 95.12 180 LEU A C 1
ATOM 1451 O O . LEU A 1 180 ? -16.208 2.025 19.195 1.00 95.12 180 LEU A O 1
ATOM 1455 N N . GLU A 1 181 ? -15.954 3.293 17.365 1.00 93.00 181 GLU A N 1
ATOM 1456 C CA . GLU A 1 181 ? -16.121 4.589 18.028 1.00 93.00 181 GLU A CA 1
ATOM 1457 C C . GLU A 1 181 ? -17.447 4.693 18.782 1.00 93.00 181 GLU A C 1
ATOM 1459 O O . GLU A 1 181 ? -17.483 4.992 19.983 1.00 93.00 181 GLU A O 1
ATOM 1464 N N . THR A 1 182 ? -18.540 4.395 18.080 1.00 91.25 182 THR A N 1
ATOM 1465 C CA . THR A 1 182 ? -19.903 4.501 18.607 1.00 91.25 182 THR A CA 1
ATOM 1466 C C . THR A 1 182 ? -20.124 3.537 19.770 1.00 91.25 182 THR A C 1
ATOM 1468 O O . THR A 1 182 ? -20.815 3.879 20.727 1.00 91.25 182 THR A O 1
ATOM 1471 N N . SER A 1 183 ? -19.481 2.367 19.756 1.00 91.38 183 SER A N 1
ATOM 1472 C CA . SER A 1 183 ? -19.589 1.400 20.849 1.00 91.38 183 SER A CA 1
ATOM 1473 C C . SER A 1 183 ? -19.095 1.958 22.190 1.00 91.38 183 SER A C 1
ATOM 1475 O O . SER A 1 183 ? -19.640 1.605 23.234 1.00 91.38 183 SER A O 1
ATOM 1477 N N . THR A 1 184 ? -18.154 2.912 22.190 1.00 87.38 184 THR A N 1
ATOM 1478 C CA . THR A 1 184 ? -17.692 3.547 23.437 1.00 87.38 184 THR A CA 1
ATOM 1479 C C . THR A 1 184 ? -18.713 4.501 24.056 1.00 87.38 184 THR A C 1
ATOM 1481 O O . THR A 1 184 ? -18.638 4.789 25.251 1.00 87.38 184 THR A O 1
ATOM 1484 N N . ILE A 1 185 ? -19.700 4.970 23.284 1.00 86.94 185 ILE A N 1
ATOM 1485 C CA . ILE A 1 185 ? -20.811 5.786 23.797 1.00 86.94 185 ILE A CA 1
ATOM 1486 C C . ILE A 1 185 ? -21.704 4.946 24.717 1.00 86.94 185 ILE A C 1
ATOM 1488 O O . ILE A 1 185 ? -22.276 5.485 25.660 1.00 86.94 185 ILE A O 1
ATOM 1492 N N . LEU A 1 186 ? -21.758 3.623 24.520 1.00 86.75 186 LEU A N 1
ATOM 1493 C CA . LEU A 1 186 ? -22.571 2.719 25.337 1.00 86.75 186 LEU A CA 1
ATOM 1494 C C . LEU A 1 186 ? -22.133 2.680 26.809 1.00 86.75 186 LEU A C 1
ATOM 1496 O O . LEU A 1 186 ? -22.934 2.307 27.656 1.00 86.75 186 LEU A O 1
ATOM 1500 N N . PHE A 1 187 ? -20.908 3.099 27.144 1.00 83.62 187 PHE A N 1
ATOM 1501 C CA . PHE A 1 187 ? -20.486 3.240 28.545 1.00 83.62 187 PHE A CA 1
ATOM 1502 C C . PHE A 1 187 ? -21.170 4.409 29.269 1.00 83.62 187 PHE A C 1
ATOM 1504 O O . PHE A 1 187 ? -21.144 4.482 30.499 1.00 83.62 187 PHE A O 1
ATOM 1511 N N . GLN A 1 188 ? -21.794 5.335 28.537 1.00 81.44 188 GLN A N 1
ATOM 1512 C CA . GLN A 1 188 ? -22.600 6.385 29.142 1.00 81.44 188 GLN A CA 1
ATOM 1513 C C . GLN A 1 188 ? -23.902 5.779 29.670 1.00 81.44 188 GLN A C 1
ATOM 1515 O O . GLN A 1 188 ? -24.739 5.311 28.901 1.00 81.44 188 GLN A O 1
ATOM 1520 N N . ARG A 1 189 ? -24.111 5.865 30.988 1.00 74.19 189 ARG A N 1
ATOM 1521 C CA . ARG A 1 189 ? -25.320 5.351 31.662 1.00 74.19 189 ARG A CA 1
ATOM 1522 C C . ARG A 1 189 ? -26.627 5.972 31.145 1.00 74.19 189 ARG A C 1
ATOM 1524 O O . ARG A 1 189 ? -27.686 5.383 31.304 1.00 74.19 189 ARG A O 1
ATOM 1531 N N . THR A 1 190 ? -26.564 7.156 30.534 1.00 76.94 190 THR A N 1
ATOM 1532 C CA . THR A 1 190 ? -27.708 7.820 29.884 1.00 76.94 190 THR A CA 1
ATOM 1533 C C . THR A 1 190 ? -28.007 7.277 28.488 1.00 76.94 190 THR A C 1
ATOM 1535 O O . THR A 1 190 ? -29.128 7.427 28.012 1.00 76.94 190 THR A O 1
ATOM 1538 N N . ALA A 1 191 ? -27.018 6.680 27.820 1.00 77.44 191 ALA A N 1
ATOM 1539 C CA . ALA A 1 191 ? -27.140 6.167 26.459 1.00 77.44 191 ALA A CA 1
ATOM 1540 C C . ALA A 1 191 ? -27.476 4.669 26.420 1.00 77.44 191 ALA A C 1
ATOM 1542 O O . ALA A 1 191 ? -28.068 4.204 25.450 1.00 77.44 191 ALA A O 1
ATOM 1543 N N . SER A 1 192 ? -27.096 3.906 27.450 1.00 81.75 192 SER A N 1
ATOM 1544 C CA . SER A 1 192 ? -27.311 2.460 27.508 1.00 81.75 192 SER A CA 1
ATOM 1545 C C . SER A 1 192 ? -27.440 1.957 28.945 1.00 81.75 192 SER A C 1
ATOM 1547 O O . SER A 1 192 ? -26.780 2.453 29.857 1.00 81.75 192 SER A O 1
ATOM 1549 N N . SER A 1 193 ? -28.263 0.923 29.125 1.00 81.69 193 SER A N 1
ATOM 1550 C CA . SER A 1 193 ? -28.399 0.160 30.371 1.00 81.69 193 SER A CA 1
ATOM 1551 C C . SER A 1 193 ? -27.602 -1.151 30.358 1.00 81.69 193 SER A C 1
ATOM 1553 O O . SER A 1 193 ? -27.799 -1.997 31.230 1.00 81.69 193 SER A O 1
ATOM 1555 N N . LEU A 1 194 ? -26.760 -1.369 29.341 1.00 84.25 194 LEU A N 1
ATOM 1556 C CA . LEU A 1 194 ? -25.979 -2.596 29.214 1.00 84.25 194 LEU A CA 1
ATOM 1557 C C . LEU A 1 194 ? -24.900 -2.689 30.305 1.00 84.25 194 LEU A C 1
ATOM 1559 O O . LEU A 1 194 ? -24.248 -1.686 30.609 1.00 84.25 194 LEU A O 1
ATOM 1563 N N . PRO A 1 195 ? -24.648 -3.891 30.852 1.00 86.69 195 PRO A N 1
ATOM 1564 C CA . PRO A 1 195 ? -23.500 -4.118 31.717 1.00 86.69 195 PRO A CA 1
ATOM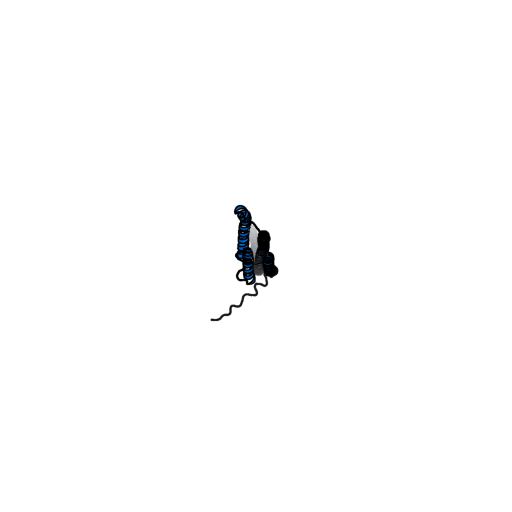 1565 C C . PRO A 1 195 ? -22.178 -3.811 30.987 1.00 86.69 195 PRO A C 1
ATOM 1567 O O . PRO A 1 195 ? -22.044 -4.162 29.808 1.00 86.69 195 PRO A O 1
ATOM 1570 N N . PRO A 1 196 ? -21.160 -3.254 31.672 1.00 86.38 196 PRO A N 1
ATOM 1571 C CA . PRO A 1 196 ? -19.845 -2.979 31.078 1.00 86.38 196 PRO A CA 1
ATOM 1572 C C . PRO A 1 196 ? -19.210 -4.195 30.391 1.00 86.38 196 PRO A C 1
ATOM 1574 O O . PRO A 1 196 ? -18.660 -4.083 29.296 1.00 86.38 196 PRO A O 1
ATOM 1577 N N . ALA A 1 197 ? -19.391 -5.386 30.970 1.00 88.25 197 ALA A N 1
ATOM 1578 C CA . ALA A 1 197 ? -18.908 -6.643 30.405 1.00 88.25 197 ALA A CA 1
ATOM 1579 C C . ALA A 1 197 ? -19.517 -6.970 29.029 1.00 88.25 197 ALA A C 1
ATOM 1581 O O . ALA A 1 197 ? -18.834 -7.523 28.168 1.00 88.25 197 ALA A O 1
ATOM 1582 N N . ASP A 1 198 ? -20.786 -6.630 28.795 1.00 90.75 198 ASP A N 1
ATOM 1583 C CA . ASP A 1 198 ? -21.430 -6.873 27.502 1.00 90.75 198 ASP A CA 1
ATOM 1584 C C . ASP A 1 198 ? -21.021 -5.819 26.471 1.00 90.75 198 ASP A C 1
ATOM 1586 O O . ASP A 1 198 ? -20.792 -6.156 25.309 1.00 90.75 198 ASP A O 1
ATOM 1590 N N . ILE A 1 199 ? -20.804 -4.572 26.900 1.00 90.56 199 ILE A N 1
ATOM 1591 C CA . ILE A 1 199 ? -20.230 -3.520 26.048 1.00 90.56 199 ILE A CA 1
ATOM 1592 C C . ILE A 1 199 ? -18.820 -3.921 25.588 1.00 90.56 199 ILE A C 1
ATOM 1594 O O . ILE A 1 199 ? -18.511 -3.824 24.401 1.00 90.56 199 ILE A O 1
ATOM 1598 N N . GLN A 1 200 ? -17.990 -4.462 26.488 1.00 90.94 200 GLN A N 1
ATOM 1599 C CA . GLN A 1 200 ? -16.665 -5.000 26.154 1.00 90.94 200 GLN A CA 1
ATOM 1600 C C . GLN A 1 200 ? -16.731 -6.142 25.129 1.00 90.94 200 GLN A C 1
ATOM 1602 O O . GLN A 1 200 ? -15.899 -6.204 24.223 1.00 90.94 200 GLN A O 1
ATOM 1607 N N . LYS A 1 201 ? -17.730 -7.034 25.213 1.00 92.94 201 LYS A N 1
ATOM 1608 C CA . LYS A 1 201 ? -17.930 -8.096 24.206 1.00 92.94 201 LYS A CA 1
ATOM 1609 C C . LYS A 1 201 ? -18.306 -7.526 22.839 1.00 92.94 201 LYS A C 1
ATOM 1611 O O . LYS A 1 201 ? -17.770 -7.984 21.826 1.00 92.94 201 LYS A O 1
ATOM 1616 N N . VAL A 1 202 ? -19.199 -6.535 22.799 1.00 93.44 202 VAL A N 1
ATOM 1617 C CA . VAL A 1 202 ? -19.589 -5.849 21.555 1.00 93.44 202 VAL A CA 1
ATOM 1618 C C . VAL A 1 202 ? -18.372 -5.163 20.934 1.00 93.44 202 VAL A C 1
ATOM 1620 O O . VAL A 1 202 ? -18.044 -5.431 19.778 1.00 93.44 202 VAL A O 1
ATOM 1623 N N . PHE A 1 203 ? -17.638 -4.375 21.724 1.00 95.00 203 PHE A N 1
ATOM 1624 C CA . PHE A 1 203 ? -16.390 -3.732 21.308 1.00 95.00 203 PHE A CA 1
ATOM 1625 C C . PHE A 1 203 ? -15.378 -4.759 20.777 1.00 95.00 203 PHE A C 1
ATOM 1627 O O . PHE A 1 203 ? -14.811 -4.596 19.696 1.00 95.00 203 PHE A O 1
ATOM 1634 N N . GLY A 1 204 ? -15.178 -5.858 21.510 1.00 94.75 204 GLY A N 1
ATOM 1635 C CA . GLY A 1 204 ? -14.274 -6.938 21.128 1.00 94.75 204 GLY A CA 1
ATOM 1636 C C . GLY A 1 204 ? -14.656 -7.592 19.800 1.00 94.75 204 GLY A C 1
ATOM 1637 O O . GLY A 1 204 ? -13.775 -7.874 18.990 1.00 94.75 204 GLY A O 1
ATOM 1638 N N . THR A 1 205 ? -15.952 -7.774 19.547 1.00 96.88 205 THR A N 1
ATOM 1639 C CA . THR A 1 205 ? -16.467 -8.337 18.290 1.00 96.88 205 THR A CA 1
ATOM 1640 C C . THR A 1 205 ? -16.174 -7.411 17.111 1.00 96.88 205 THR A C 1
ATOM 1642 O O . THR A 1 205 ? -15.591 -7.856 16.122 1.00 96.88 205 THR A O 1
ATOM 1645 N N . ILE A 1 206 ? -16.494 -6.119 17.238 1.00 96.88 206 ILE A N 1
ATOM 1646 C CA . ILE A 1 206 ? -16.230 -5.115 16.194 1.00 96.88 206 ILE A CA 1
ATOM 1647 C C . ILE A 1 206 ? -14.725 -5.017 15.923 1.00 96.88 206 ILE A C 1
ATOM 1649 O O . ILE A 1 206 ? -14.294 -5.055 14.771 1.00 96.88 206 ILE A O 1
ATOM 1653 N N . LYS A 1 207 ? -13.898 -4.988 16.977 1.00 96.88 207 LYS A N 1
ATOM 1654 C CA . LYS A 1 207 ? -12.433 -4.992 16.860 1.00 96.88 207 LYS A CA 1
ATOM 1655 C C . LYS A 1 207 ? -11.928 -6.181 16.037 1.00 96.88 207 LYS A C 1
ATOM 1657 O O . LYS A 1 207 ? -11.079 -5.998 15.169 1.00 96.88 207 LYS A O 1
ATOM 1662 N N . GLN A 1 208 ? -12.431 -7.392 16.288 1.00 97.56 208 GLN A N 1
ATOM 1663 C CA . GLN A 1 208 ? -12.022 -8.579 15.526 1.00 97.56 208 GLN A CA 1
ATOM 1664 C C . GLN A 1 208 ? -12.450 -8.500 14.057 1.00 97.56 208 GLN A C 1
ATOM 1666 O O . GLN A 1 208 ? -11.664 -8.840 13.172 1.00 97.56 208 GLN A O 1
ATOM 1671 N N . GLN A 1 209 ? -13.656 -8.000 13.781 1.00 97.56 209 GLN A N 1
ATOM 1672 C CA . GLN A 1 209 ? -14.116 -7.774 12.409 1.00 97.56 209 GLN A CA 1
ATOM 1673 C C . GLN A 1 209 ? -13.239 -6.745 11.682 1.00 97.56 209 GLN A C 1
ATOM 1675 O O . GLN A 1 209 ? -12.847 -6.973 10.536 1.00 97.56 209 GLN A O 1
ATOM 1680 N N . LEU A 1 210 ? -12.854 -5.661 12.363 1.00 97.12 210 LEU A N 1
ATOM 1681 C CA . LEU A 1 210 ? -11.957 -4.633 11.833 1.00 97.12 210 LEU A CA 1
ATOM 1682 C C . LEU A 1 210 ? -10.581 -5.218 11.495 1.00 97.12 210 LEU A C 1
ATOM 1684 O O . LEU A 1 210 ? -10.069 -4.988 10.397 1.00 97.12 210 LEU A O 1
ATOM 1688 N N . ILE A 1 211 ? -10.005 -6.030 12.389 1.00 97.44 211 ILE A N 1
ATOM 1689 C CA . ILE A 1 211 ? -8.735 -6.733 12.145 1.00 97.44 211 ILE A CA 1
ATOM 1690 C C . ILE A 1 211 ? -8.850 -7.635 10.914 1.00 97.44 211 ILE A C 1
ATOM 1692 O O . ILE A 1 211 ? -8.008 -7.552 10.019 1.00 97.44 211 ILE A O 1
ATOM 1696 N N . ALA A 1 212 ? -9.897 -8.459 10.834 1.00 97.62 212 ALA A N 1
ATOM 1697 C CA . ALA A 1 212 ? -10.099 -9.374 9.715 1.00 97.62 212 ALA A CA 1
ATOM 1698 C C . ALA A 1 212 ? -10.245 -8.624 8.379 1.00 97.62 212 ALA A C 1
ATOM 1700 O O . ALA A 1 212 ? -9.618 -8.992 7.382 1.00 97.62 212 ALA A O 1
ATOM 1701 N N . LYS A 1 213 ? -11.017 -7.530 8.360 1.00 97.25 213 LYS A N 1
ATOM 1702 C CA . LYS A 1 213 ? -11.187 -6.687 7.170 1.00 97.25 213 LYS A CA 1
ATOM 1703 C C . LYS A 1 213 ? -9.876 -6.019 6.753 1.00 97.25 213 LYS A C 1
ATOM 1705 O O . LYS A 1 213 ? -9.523 -6.039 5.576 1.00 97.25 213 LYS A O 1
ATOM 1710 N N . SER A 1 214 ? -9.114 -5.515 7.720 1.00 96.56 214 SER A N 1
ATOM 1711 C CA . SER A 1 214 ? -7.793 -4.922 7.488 1.00 96.56 214 SER A CA 1
ATOM 1712 C C . SER A 1 214 ? -6.816 -5.938 6.898 1.00 96.56 214 SER A C 1
ATOM 1714 O O . SER A 1 214 ? -6.135 -5.650 5.918 1.00 96.56 214 SER A O 1
ATOM 1716 N N . GLN A 1 215 ? -6.768 -7.156 7.444 1.00 96.50 215 GLN A N 1
ATOM 1717 C CA . GLN A 1 215 ? -5.923 -8.235 6.926 1.00 96.50 215 GLN A CA 1
ATOM 1718 C C . GLN A 1 215 ? -6.286 -8.616 5.490 1.00 96.50 215 GLN A C 1
ATOM 1720 O O . GLN A 1 215 ? -5.382 -8.868 4.693 1.00 96.50 215 GLN A O 1
ATOM 1725 N N . LYS A 1 216 ? -7.582 -8.627 5.150 1.00 96.75 216 LYS A N 1
ATOM 1726 C CA . LYS A 1 216 ? -8.045 -8.866 3.779 1.00 96.75 216 LYS A CA 1
ATOM 1727 C C . LYS A 1 216 ? -7.511 -7.797 2.821 1.00 96.75 216 LYS A C 1
ATOM 1729 O O . LYS A 1 216 ? -6.823 -8.152 1.873 1.00 96.75 216 LYS A O 1
ATOM 1734 N N . ILE A 1 217 ? -7.722 -6.515 3.130 1.00 96.06 217 ILE A N 1
ATOM 1735 C CA . ILE A 1 217 ? -7.227 -5.387 2.318 1.00 96.06 217 ILE A CA 1
ATOM 1736 C C . ILE A 1 217 ? -5.707 -5.473 2.123 1.00 96.06 217 ILE A C 1
ATOM 1738 O O . ILE A 1 217 ? -5.199 -5.385 1.008 1.00 96.06 217 ILE A O 1
ATOM 1742 N N . LEU A 1 218 ? -4.962 -5.704 3.207 1.00 95.69 218 LEU A N 1
ATOM 1743 C CA . LEU A 1 218 ? -3.502 -5.808 3.155 1.00 95.69 218 LEU A CA 1
ATOM 1744 C C . LEU A 1 218 ? -3.030 -7.009 2.326 1.00 95.69 218 LEU A C 1
ATOM 1746 O O . LEU A 1 218 ? -1.983 -6.935 1.682 1.00 95.69 218 LEU A O 1
ATOM 1750 N N . LYS A 1 219 ? -3.771 -8.122 2.355 1.00 95.19 219 LYS A N 1
ATOM 1751 C CA . LYS A 1 219 ? -3.476 -9.306 1.547 1.00 95.19 219 LYS A CA 1
ATOM 1752 C C . LYS A 1 219 ? -3.741 -9.037 0.070 1.00 95.19 219 LYS A C 1
ATOM 1754 O O . LYS A 1 219 ? -2.888 -9.369 -0.746 1.00 95.19 219 LYS A O 1
ATOM 1759 N N . ASP A 1 220 ? -4.868 -8.420 -0.260 1.00 94.56 220 ASP A N 1
ATOM 1760 C CA . ASP A 1 220 ? -5.223 -8.100 -1.643 1.00 94.56 220 ASP A CA 1
ATOM 1761 C C . ASP A 1 220 ? -4.181 -7.154 -2.259 1.00 94.56 220 ASP A C 1
ATOM 1763 O O . ASP A 1 220 ? -3.666 -7.415 -3.348 1.00 94.56 220 ASP A O 1
ATOM 1767 N N . GLU A 1 221 ? -3.752 -6.131 -1.517 1.00 92.25 221 GLU A N 1
ATOM 1768 C CA . GLU A 1 221 ? -2.686 -5.231 -1.962 1.00 92.25 221 GLU A CA 1
ATOM 1769 C C . GLU A 1 221 ? -1.318 -5.916 -2.061 1.00 92.25 221 GLU A C 1
ATOM 1771 O O . GLU A 1 221 ? -0.569 -5.664 -3.006 1.00 92.25 221 GLU A O 1
ATOM 1776 N N . TRP A 1 222 ? -0.998 -6.845 -1.158 1.00 92.06 222 TRP A N 1
ATOM 1777 C CA . TRP A 1 222 ? 0.213 -7.661 -1.269 1.00 92.06 222 TRP A CA 1
ATOM 1778 C C . TRP A 1 222 ? 0.219 -8.541 -2.528 1.00 92.06 222 TRP A C 1
ATOM 1780 O O . TRP A 1 222 ? 1.239 -8.644 -3.215 1.00 92.06 222 TRP A O 1
ATOM 1790 N N . GLU A 1 223 ? -0.914 -9.152 -2.879 1.00 92.12 223 GLU A N 1
ATOM 1791 C CA . GLU A 1 223 ? -1.041 -9.908 -4.128 1.00 92.12 223 GLU A CA 1
ATOM 1792 C C . GLU A 1 223 ? -0.866 -9.004 -5.359 1.00 92.12 223 GLU A C 1
ATOM 1794 O O . GLU A 1 223 ? -0.217 -9.414 -6.328 1.00 92.12 223 GLU A O 1
ATOM 1799 N N . ARG A 1 224 ? -1.355 -7.754 -5.313 1.00 89.19 224 ARG A N 1
ATOM 1800 C CA . ARG A 1 224 ? -1.112 -6.763 -6.377 1.00 89.19 224 ARG A CA 1
ATOM 1801 C C . ARG A 1 224 ? 0.373 -6.416 -6.509 1.00 89.19 224 ARG A C 1
ATOM 1803 O O . ARG A 1 224 ? 0.884 -6.473 -7.626 1.00 89.19 224 ARG A O 1
ATOM 1810 N N . VAL A 1 225 ? 1.081 -6.149 -5.401 1.00 88.88 225 VAL A N 1
ATOM 1811 C CA . VAL A 1 225 ? 2.543 -5.904 -5.408 1.00 88.88 225 VAL A CA 1
ATOM 1812 C C . VAL A 1 225 ? 3.282 -7.064 -6.067 1.00 88.88 225 VAL A C 1
ATOM 1814 O O . VAL A 1 225 ? 4.121 -6.853 -6.944 1.00 88.88 225 VAL A O 1
ATOM 1817 N N . LYS A 1 226 ? 2.962 -8.303 -5.672 1.00 86.00 226 LYS A N 1
ATOM 1818 C CA . LYS A 1 226 ? 3.591 -9.494 -6.253 1.00 86.00 226 LYS A CA 1
ATOM 1819 C C . LYS A 1 226 ? 3.334 -9.568 -7.750 1.00 86.00 226 LYS A C 1
ATOM 1821 O O . LYS A 1 226 ? 4.279 -9.711 -8.519 1.00 86.00 226 LYS A O 1
ATOM 1826 N N . LYS A 1 227 ? 2.078 -9.427 -8.180 1.00 86.31 227 LYS A N 1
ATOM 1827 C CA . LYS A 1 227 ? 1.722 -9.482 -9.601 1.00 86.31 227 LYS A CA 1
ATOM 1828 C C . LYS A 1 227 ? 2.473 -8.429 -10.419 1.00 86.31 227 LYS A C 1
ATOM 1830 O O . LYS A 1 227 ? 2.967 -8.752 -11.490 1.00 86.31 227 LYS A O 1
ATOM 1835 N N . GLU A 1 228 ? 2.584 -7.203 -9.913 1.00 81.00 228 GLU A N 1
ATOM 1836 C CA . GLU A 1 228 ? 3.304 -6.101 -10.570 1.00 81.00 228 GLU A CA 1
ATOM 1837 C C . GLU A 1 228 ? 4.823 -6.329 -10.605 1.00 81.00 228 GLU A C 1
ATOM 1839 O O . GLU A 1 228 ? 5.472 -5.982 -11.590 1.00 81.00 228 GLU A O 1
ATOM 1844 N N . SER A 1 229 ? 5.379 -6.974 -9.576 1.00 75.75 229 SER A N 1
ATOM 1845 C CA . SER A 1 229 ? 6.806 -7.313 -9.490 1.00 75.75 229 SER A CA 1
ATOM 1846 C C . SER A 1 229 ? 7.206 -8.457 -10.430 1.00 75.75 229 SER A C 1
ATOM 1848 O O . SER A 1 229 ? 8.312 -8.452 -10.965 1.00 75.75 229 SER A O 1
ATOM 1850 N N . TYR A 1 230 ? 6.311 -9.429 -10.645 1.00 70.62 230 TYR A N 1
ATOM 1851 C CA . TYR A 1 230 ? 6.529 -10.571 -11.544 1.00 70.62 230 TYR A CA 1
ATOM 1852 C C . TYR A 1 230 ? 6.006 -10.345 -12.971 1.00 70.62 230 TYR A C 1
ATOM 1854 O O . TYR A 1 230 ? 6.240 -11.185 -13.840 1.00 70.62 230 TYR A O 1
ATOM 1862 N N . ALA A 1 231 ? 5.291 -9.247 -13.234 1.00 67.44 231 ALA A N 1
ATOM 1863 C CA . ALA A 1 231 ? 4.810 -8.929 -14.572 1.00 67.44 231 ALA A CA 1
ATOM 1864 C C . ALA A 1 231 ? 5.997 -8.632 -15.493 1.00 67.44 231 ALA A C 1
ATOM 1866 O O . ALA A 1 231 ? 6.693 -7.628 -15.331 1.00 67.44 231 ALA A O 1
ATOM 1867 N N . ASP A 1 232 ? 6.214 -9.500 -16.481 1.00 61.78 232 ASP A N 1
ATOM 1868 C CA . ASP A 1 232 ? 7.220 -9.262 -17.506 1.00 61.78 232 ASP A CA 1
ATOM 1869 C C . ASP A 1 232 ? 6.827 -8.012 -18.325 1.00 61.78 232 ASP A C 1
ATOM 1871 O O . ASP A 1 232 ? 5.758 -7.997 -18.949 1.00 61.78 232 ASP A O 1
ATOM 1875 N N . PRO A 1 233 ? 7.659 -6.950 -18.347 1.00 60.34 233 PRO A N 1
ATOM 1876 C CA . PRO A 1 233 ? 7.398 -5.740 -19.129 1.00 60.34 233 PRO A CA 1
ATOM 1877 C C . PRO A 1 233 ? 7.276 -5.988 -20.643 1.00 60.34 233 PRO A C 1
ATOM 1879 O O . PRO A 1 233 ? 6.836 -5.083 -21.358 1.00 60.34 233 PRO A O 1
ATOM 1882 N N . SER A 1 234 ? 7.648 -7.179 -21.131 1.00 57.69 234 SER A N 1
ATOM 1883 C CA . SER A 1 234 ? 7.472 -7.605 -22.524 1.00 57.69 234 SER A CA 1
ATOM 1884 C C . SER A 1 234 ? 6.022 -7.984 -22.885 1.00 57.69 234 SER A C 1
ATOM 1886 O O . SER A 1 234 ? 5.647 -7.903 -24.052 1.00 57.69 234 SER A O 1
ATOM 1888 N N . VAL A 1 235 ? 5.182 -8.353 -21.906 1.00 57.47 235 VAL A N 1
ATOM 1889 C CA . VAL A 1 235 ? 3.833 -8.915 -22.140 1.00 57.47 235 VAL A CA 1
ATOM 1890 C C . VAL A 1 235 ? 2.751 -7.826 -22.204 1.00 57.47 235 VAL A C 1
ATOM 1892 O O . VAL A 1 235 ? 1.732 -7.980 -22.882 1.00 57.47 235 VAL A O 1
ATOM 1895 N N . THR A 1 236 ? 2.965 -6.674 -21.562 1.00 52.56 236 THR A N 1
ATOM 1896 C CA . THR A 1 236 ? 1.973 -5.584 -21.486 1.00 52.56 236 THR A CA 1
ATOM 1897 C C . THR A 1 236 ? 1.715 -4.872 -22.822 1.00 52.56 236 THR A C 1
ATOM 1899 O O . THR A 1 236 ? 0.726 -4.155 -22.948 1.00 52.56 236 THR A O 1
ATOM 1902 N N . THR A 1 237 ? 2.549 -5.072 -23.848 1.00 48.28 237 THR A N 1
ATOM 1903 C CA . THR A 1 237 ? 2.382 -4.473 -25.189 1.00 48.28 237 THR A CA 1
ATOM 1904 C C . THR A 1 237 ? 1.372 -5.200 -26.079 1.00 48.28 237 THR A C 1
ATOM 1906 O O . THR A 1 237 ? 0.883 -4.599 -27.033 1.00 48.28 237 THR A O 1
ATOM 1909 N N . SER A 1 238 ? 0.991 -6.445 -25.768 1.00 44.12 238 SER A N 1
ATOM 1910 C CA . SER A 1 238 ? 0.080 -7.228 -26.623 1.00 44.12 238 SER A CA 1
ATOM 1911 C C . SER A 1 238 ? -1.415 -6.950 -26.391 1.00 44.12 238 SER A C 1
ATOM 1913 O O . SER A 1 238 ? -2.256 -7.539 -27.066 1.00 44.12 238 SER A O 1
ATOM 1915 N N . SER A 1 239 ? -1.777 -6.070 -25.452 1.00 40.75 239 SER A N 1
ATOM 1916 C CA . SER A 1 239 ? -3.178 -5.791 -25.094 1.00 40.75 239 SER A CA 1
ATOM 1917 C C . SER A 1 239 ? -3.555 -4.319 -25.277 1.00 40.75 239 SER A C 1
ATOM 1919 O O . SER A 1 239 ? -4.076 -3.669 -24.377 1.00 40.75 239 SER A O 1
ATOM 1921 N N . LYS A 1 240 ? -3.327 -3.762 -26.473 1.00 36.56 240 LYS A N 1
ATOM 1922 C CA . LYS A 1 240 ? -4.120 -2.599 -26.900 1.00 36.56 240 LYS A CA 1
ATOM 1923 C C . LYS A 1 240 ? -5.445 -3.112 -27.477 1.00 36.56 240 LYS A C 1
ATOM 1925 O O . LYS A 1 240 ? -5.403 -3.908 -28.414 1.00 36.56 240 LYS A O 1
ATOM 1930 N N . PRO A 1 241 ? -6.608 -2.696 -26.947 1.00 40.75 241 PRO A N 1
ATOM 1931 C CA . PRO A 1 241 ? -7.890 -3.105 -27.492 1.00 40.75 241 PRO A CA 1
ATOM 1932 C C . PRO A 1 241 ? -8.055 -2.487 -28.880 1.00 40.75 241 PRO A C 1
ATOM 1934 O O . PRO A 1 241 ? -7.909 -1.277 -29.060 1.00 40.75 241 PRO A O 1
ATOM 1937 N N . THR A 1 242 ? -8.353 -3.330 -29.864 1.00 44.19 242 THR A N 1
ATOM 1938 C CA . THR A 1 242 ? -8.852 -2.934 -31.177 1.00 44.19 242 THR A CA 1
ATOM 1939 C C . THR A 1 242 ? -10.081 -2.057 -30.956 1.00 44.19 242 THR A C 1
ATOM 1941 O O . THR A 1 242 ? -11.139 -2.539 -30.549 1.00 44.19 242 THR A O 1
ATOM 1944 N N . SER A 1 243 ? -9.939 -0.751 -31.175 1.00 42.25 243 SER A N 1
ATOM 1945 C CA . SER A 1 243 ? -11.064 0.175 -31.181 1.00 42.25 243 SER A CA 1
ATOM 1946 C C . SER A 1 243 ? -12.030 -0.272 -32.273 1.00 42.25 243 SER A C 1
ATOM 1948 O O . SER A 1 243 ? -11.721 -0.171 -33.462 1.00 42.25 243 SER A O 1
ATOM 1950 N N . ARG A 1 244 ? -13.186 -0.804 -31.863 1.00 40.34 244 ARG A N 1
ATOM 1951 C CA . ARG A 1 244 ? -14.336 -1.012 -32.741 1.00 40.34 244 ARG A CA 1
ATOM 1952 C C . ARG A 1 244 ? -14.680 0.326 -33.389 1.00 40.34 244 ARG A C 1
ATOM 1954 O O . ARG A 1 244 ? -15.090 1.262 -32.712 1.00 40.34 244 ARG A O 1
ATOM 1961 N N . SER A 1 245 ? -14.490 0.380 -34.701 1.00 45.41 245 SER A N 1
ATOM 1962 C CA . SER A 1 245 ? -15.164 1.320 -35.583 1.00 45.41 245 SER A CA 1
ATOM 1963 C C . SER A 1 245 ? -16.668 1.057 -35.493 1.00 45.41 245 SER A C 1
ATOM 1965 O O . SER A 1 245 ? -17.112 -0.071 -35.706 1.00 45.41 245 SER A O 1
ATOM 1967 N N . ALA A 1 246 ? -17.427 2.085 -35.133 1.00 41.06 246 ALA A N 1
ATOM 1968 C CA . ALA A 1 246 ? -18.845 2.192 -35.430 1.00 41.06 246 ALA A CA 1
ATOM 1969 C C . ALA A 1 246 ? -19.145 3.684 -35.615 1.00 41.06 246 ALA A C 1
ATOM 1971 O O . ALA A 1 246 ? -19.188 4.442 -34.645 1.00 41.06 246 ALA A O 1
ATOM 1972 N N . ALA A 1 247 ? -19.227 4.078 -36.884 1.00 44.84 247 ALA A N 1
ATOM 1973 C CA . ALA A 1 247 ? -20.038 5.195 -37.345 1.00 44.84 247 ALA A CA 1
ATOM 1974 C C . ALA A 1 247 ? -21.386 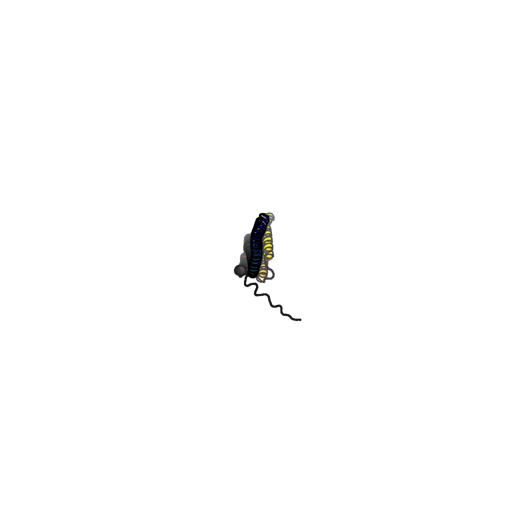4.619 -37.794 1.00 44.84 247 ALA A C 1
ATOM 1976 O O . ALA A 1 247 ? -21.377 3.449 -38.251 1.00 44.84 247 ALA A O 1
#

Secondary structure (DSSP, 8-state):
--HHHHHHHHHHHHHHHHHHHHHHHHHHHHHHHHHHHHHHHHHHHHHHHHHHHHHHHHHHHHHHHHHHHHHHHHHHHHHHHHHHHHHHHHHHHHHHHHHHHHHHHHHHHHHHHHHHHHHHHHHHHSSPPSSPPPHHHHHHHHHHHHHHHHHHHHHHHHHHHHS-TTSHHHHHHHHHHHHHHHHGGGGSTTT----HHHHHHHHHHHHHHHHHHHHHHHHHHHHHHHHHHH--TTTGGG---------

Organism: Enterobacter cloacae (NCBI:txid550)